Protein 4BI3 (pdb70)

Sequence (326 aa):
MKPLYRQLKSSHYSSDYSSPGYLAAEAVYAEIGYELDTLLKQNPGYANTCAVRMSLALLKTGISFKGRLPIKKGAYKGKTIEPGAKLLADQLHRSSSFGKAKIFFNAPDAEKGIGNNKKGVVFFNKITNYDGGHIDLIEPENSLLTCHSHCYFNCKEVWFWELSMKPLYRQLKSSHYSSDYSSPGYLAAEAVYYAEIGYELDTLLKQNPGYANTCAVRMSLALLKTGISSFKGRLPIKKGAYKGKTIEPGAKLLADQLHRSSSFGKKAKIFFNAPDAEKGIGNNKKGVVFFNKITNYDGGHIDLIEPENSLLTCHSHCYFNCKEVWFWELS

Foldseek 3Di:
DAFALVQLLVQFAACAPPFPRHDHLQVLLVQLPDGLVVVCVVPVLLVQAQQVRSQRSCVVRPHDFDADAARCHDPRGRPHTHRALVRVLVRLCPDPNFHHWDKDFALVCQCVVCPQFWFKKWAAAAPPDPRTHIFIWHDDPNGIDTSHGDGRRGGMMTGTTHD/DAFAQVQLLVQFAACAPPFPRHDHLQVLVVQLPDGLVVVCVVPVLLVQAQQSRSQRSCVSRVHDWDADAARCHDPRHRHHTHRALVRSLVRLCPDPHQHHWDKDFALVCVCVVCQQFWFKKWAAAAPPDPRTHIFTWHDDPRRIDTSHGDGRRGGMMTGGTHD

Structure (mmCIF, N/CA/C/O backbone):
data_4BI3
#
_entry.id   4BI3
#
_cell.length_a   56.828
_cell.length_b   65.260
_cell.length_c   97.504
_cell.angle_alpha   90.00
_cell.angle_beta   90.00
_cell.angle_gamma   90.00
#
_symmetry.space_group_name_H-M   'P 21 21 21'
#
loop_
_entity.id
_entity.type
_entity.pdbx_description
1 polymer SSP1
2 non-polymer 'SULFATE ION'
3 non-polymer 'POTASSIUM ION'
4 water water
#
loop_
_atom_site.group_PDB
_atom_site.id
_atom_site.type_symbol
_atom_site.label_atom_id
_atom_site.label_alt_id
_atom_site.label_comp_id
_atom_site.label_asym_id
_atom_site.label_entity_id
_atom_site.label_seq_id
_atom_site.pdbx_PDB_ins_code
_atom_site.Cartn_x
_atom_site.Cartn_y
_atom_site.Cartn_z
_atom_site.occupancy
_atom_site.B_iso_or_equiv
_atom_site.auth_seq_id
_atom_site.auth_comp_id
_atom_site.auth_asym_id
_atom_site.auth_atom_id
_atom_site.pdbx_PDB_model_num
ATOM 1 N N . MET A 1 1 ? 34.546 11.212 41.863 1.00 23.33 1 MET A N 1
ATOM 2 C CA . MET A 1 1 ? 34.931 9.772 41.775 1.00 22.58 1 MET A CA 1
ATOM 3 C C . MET A 1 1 ? 35.882 9.516 40.614 1.00 21.38 1 MET A C 1
ATOM 4 O O . MET A 1 1 ? 35.952 10.304 39.670 1.00 20.88 1 MET A O 1
ATOM 9 N N . LYS A 1 2 ? 36.604 8.402 40.694 1.00 20.79 2 LYS A N 1
ATOM 10 C CA . LYS A 1 2 ? 37.479 7.955 39.619 1.00 19.74 2 LYS A CA 1
ATOM 11 C C . LYS A 1 2 ? 36.884 6.681 39.020 1.00 18.33 2 LYS A C 1
ATOM 12 O O . LYS A 1 2 ? 36.693 5.696 39.731 1.00 18.41 2 LYS A O 1
ATOM 18 N N . PRO A 1 3 ? 36.572 6.697 37.711 1.00 17.13 3 PRO A N 1
ATOM 19 C CA . PRO A 1 3 ? 35.915 5.528 37.131 1.00 16.00 3 PRO A CA 1
ATOM 20 C C . PRO A 1 3 ? 36.890 4.373 36.900 1.00 15.33 3 PRO A C 1
ATOM 21 O O . PRO A 1 3 ? 38.056 4.598 36.593 1.00 15.33 3 PRO A O 1
ATOM 25 N N . LEU A 1 4 ? 36.414 3.147 37.074 1.00 14.68 4 LEU A N 1
ATOM 26 C CA . LEU A 1 4 ? 37.221 1.969 36.775 1.00 14.07 4 LEU A CA 1
ATOM 27 C C . LEU A 1 4 ? 37.159 1.700 35.277 1.00 13.07 4 LEU A C 1
ATOM 28 O O . LEU A 1 4 ? 36.116 1.915 34.649 1.00 12.59 4 LEU A O 1
ATOM 33 N N . TYR A 1 5 ? 38.273 1.246 34.706 1.00 12.65 5 TYR A N 1
ATOM 34 C CA . TYR A 1 5 ? 38.342 1.012 33.264 1.00 12.03 5 TYR A CA 1
ATOM 35 C C . TYR A 1 5 ? 37.222 0.085 32.791 1.00 11.67 5 TYR A C 1
ATOM 36 O O . TYR A 1 5 ? 36.532 0.391 31.822 1.00 11.25 5 TYR A O 1
ATOM 45 N N . ARG A 1 6 ? 37.051 -1.038 33.486 1.00 11.98 6 ARG A N 1
ATOM 46 C CA . ARG A 1 6 ? 36.070 -2.057 33.112 1.00 12.10 6 ARG A CA 1
ATOM 47 C C . ARG A 1 6 ? 34.646 -1.494 33.017 1.00 11.69 6 ARG A C 1
ATOM 48 O O . ARG A 1 6 ? 33.892 -1.824 32.097 1.00 11.41 6 ARG A O 1
ATOM 56 N N . GLN A 1 7 ? 34.294 -0.636 33.967 1.00 11.57 7 GLN A N 1
ATOM 57 C CA . GLN A 1 7 ? 32.940 -0.095 34.024 1.00 11.45 7 GLN A CA 1
ATOM 58 C C . GLN A 1 7 ? 32.755 1.048 33.037 1.00 10.86 7 GLN A C 1
ATOM 59 O O . GLN A 1 7 ? 31.697 1.173 32.424 1.00 10.59 7 GLN A O 1
ATOM 65 N N . LEU A 1 8 ? 33.792 1.861 32.860 1.00 10.64 8 LEU A N 1
ATOM 66 C CA . LEU A 1 8 ? 33.764 2.891 31.821 1.00 10.25 8 LEU A CA 1
ATOM 67 C C . LEU A 1 8 ? 33.603 2.241 30.440 1.00 10.01 8 LEU A C 1
ATOM 68 O O . LEU A 1 8 ? 32.820 2.712 29.618 1.00 9.75 8 LEU A O 1
ATOM 73 N N . LYS A 1 9 ? 34.323 1.142 30.211 1.00 10.18 9 LYS A N 1
ATOM 74 C CA . LYS A 1 9 ? 34.220 0.396 28.955 1.00 10.21 9 LYS A CA 1
ATOM 75 C C . LYS A 1 9 ? 32.820 -0.186 28.761 1.00 10.30 9 LYS A C 1
ATOM 76 O O . LYS A 1 9 ? 32.251 -0.059 27.682 1.00 10.28 9 LYS A O 1
ATOM 82 N N . SER A 1 10 ? 32.269 -0.802 29.809 1.00 10.57 10 SER A N 1
ATOM 83 C CA . SER A 1 10 ? 30.904 -1.345 29.785 1.00 10.93 10 SER A CA 1
ATOM 84 C C . SER A 1 10 ? 29.866 -0.277 29.437 1.00 10.66 10 SER A C 1
ATOM 85 O O . SER A 1 10 ? 28.823 -0.579 28.850 1.00 11.09 10 SER A O 1
ATOM 88 N N . SER A 1 11 ? 30.162 0.964 29.818 1.00 10.23 11 SER A N 1
ATOM 89 C CA . SER A 1 11 ? 29.257 2.092 29.626 1.00 10.03 11 SER A CA 1
ATOM 90 C C . SER A 1 11 ? 29.599 2.960 28.410 1.00 9.55 11 SER A C 1
ATOM 91 O O . SER A 1 11 ? 29.036 4.038 28.245 1.00 9.40 11 SER A O 1
ATOM 94 N N . HIS A 1 12 ? 30.512 2.482 27.567 1.00 9.37 12 HIS A N 1
ATOM 95 C CA . HIS A 1 12 ? 30.976 3.229 26.398 1.00 9.06 12 HIS A CA 1
ATOM 96 C C . HIS A 1 12 ? 30.529 2.570 25.124 1.00 9.25 12 HIS A C 1
ATOM 97 O O . HIS A 1 12 ? 30.838 1.400 24.883 1.00 9.49 12 HIS A O 1
ATOM 104 N N . TYR A 1 13 ? 29.797 3.313 24.296 1.00 9.17 13 TYR A N 1
ATOM 105 C CA . TYR A 1 13 ? 29.369 2.811 22.993 1.00 9.44 13 TYR A CA 1
ATOM 106 C C . TYR A 1 13 ? 30.487 2.938 21.968 1.00 9.47 13 TYR A C 1
ATOM 107 O O . TYR A 1 13 ? 30.894 4.048 21.616 1.00 9.23 13 TYR A O 1
ATOM 116 N N . SER A 1 14 ? 30.970 1.797 21.490 1.00 9.91 14 SER A N 1
ATOM 117 C CA . SER A 1 14 ? 31.981 1.763 20.446 1.00 10.26 14 SER A CA 1
ATOM 118 C C . SER A 1 14 ? 31.362 2.089 19.093 1.00 10.61 14 SER A C 1
ATOM 119 O O . SER A 1 14 ? 30.198 1.775 18.850 1.00 10.79 14 SER A O 1
ATOM 122 N N . SER A 1 15 ? 32.139 2.725 18.219 1.00 10.93 15 SER A N 1
ATOM 123 C CA . SER A 1 15 ? 31.693 2.968 16.846 1.00 11.57 15 SER A CA 1
ATOM 124 C C . SER A 1 15 ? 32.201 1.873 15.896 1.00 12.62 15 SER A C 1
ATOM 125 O O . SER A 1 15 ? 31.929 1.903 14.692 1.00 13.25 15 SER A O 1
ATOM 128 N N . ASP A 1 16 ? 32.944 0.916 16.450 1.00 12.89 16 ASP A N 1
ATOM 129 C CA . ASP A 1 16 ? 33.466 -0.230 15.702 1.00 13.99 16 ASP A CA 1
ATOM 130 C C . ASP A 1 16 ? 32.390 -1.301 15.587 1.00 14.57 16 ASP A C 1
ATOM 131 O O . ASP A 1 16 ? 31.974 -1.870 16.594 1.00 14.25 16 ASP A O 1
ATOM 136 N N . TYR A 1 17 ? 31.949 -1.567 14.357 1.00 15.54 17 TYR A N 1
ATOM 137 C CA . TYR A 1 17 ? 30.880 -2.542 14.085 1.00 16.49 17 TYR A CA 1
ATOM 138 C C . TYR A 1 17 ? 31.100 -3.910 14.736 1.00 16.89 17 TYR A C 1
ATOM 139 O O . TYR A 1 17 ? 30.151 -4.531 15.222 1.00 17.00 17 TYR A O 1
ATOM 148 N N . SER A 1 18 ? 32.349 -4.368 14.757 1.00 17.00 18 SER A N 1
ATOM 149 C CA . SER A 1 18 ? 32.668 -5.698 15.280 1.00 17.52 18 SER A CA 1
ATOM 150 C C . SER A 1 18 ? 32.891 -5.730 16.801 1.00 16.59 18 SER A C 1
ATOM 151 O O . SER A 1 18 ? 33.157 -6.789 17.370 1.00 16.94 18 SER A O 1
ATOM 154 N N . SER A 1 19 ? 32.773 -4.576 17.454 1.00 15.37 19 SER A N 1
ATOM 155 C CA . SER A 1 19 ? 32.879 -4.505 18.907 1.00 14.62 19 SER A CA 1
ATOM 156 C C . SER A 1 19 ? 31.602 -5.012 19.572 1.00 14.68 19 SER A C 1
ATOM 157 O O . SER A 1 19 ? 30.508 -4.720 19.095 1.00 14.87 19 SER A O 1
ATOM 160 N N . PRO A 1 20 ? 31.739 -5.767 20.683 1.00 14.68 20 PRO A N 1
ATOM 161 C CA . PRO A 1 20 ? 30.578 -6.170 21.485 1.00 14.74 20 PRO A CA 1
ATOM 162 C C . PRO A 1 20 ? 29.773 -4.973 22.002 1.00 13.93 20 PRO A C 1
ATOM 163 O O . PRO A 1 20 ? 28.554 -5.078 22.174 1.00 14.20 20 PRO A O 1
ATOM 167 N N . GLY A 1 21 ? 30.451 -3.847 22.230 1.00 13.12 21 GLY A N 1
ATOM 168 C CA . GLY A 1 21 ? 29.810 -2.624 22.713 1.00 12.34 21 GLY A CA 1
ATOM 169 C C . GLY A 1 21 ? 29.459 -1.612 21.631 1.00 12.02 21 GLY A C 1
ATOM 170 O O . GLY A 1 21 ? 29.274 -0.426 21.916 1.00 11.40 21 GLY A O 1
ATOM 171 N N . TYR A 1 22 ? 29.358 -2.074 20.387 1.00 12.51 22 TYR A N 1
ATOM 172 C CA . TYR A 1 22 ? 28.979 -1.198 19.277 1.00 12.45 22 TYR A CA 1
ATOM 173 C C . TYR A 1 22 ? 27.604 -0.563 19.457 1.00 12.31 22 TYR A C 1
ATOM 174 O O . TYR A 1 22 ? 26.668 -1.207 19.950 1.00 12.70 22 TYR A O 1
ATOM 183 N N . LEU A 1 23 ? 27.498 0.701 19.051 1.00 11.81 23 LEU A N 1
ATOM 184 C CA . LEU A 1 23 ? 26.210 1.355 18.823 1.00 11.76 23 LEU A CA 1
ATOM 185 C C . LEU A 1 23 ? 26.363 2.398 17.723 1.00 11.63 23 LEU A C 1
ATOM 186 O O . LEU A 1 23 ? 27.286 3.212 17.763 1.00 11.08 23 LEU A O 1
ATOM 191 N N . ALA A 1 24 ? 25.459 2.361 16.745 1.00 12.21 24 ALA A N 1
ATOM 192 C CA . ALA A 1 24 ? 25.472 3.309 15.632 1.00 12.22 24 ALA A CA 1
ATOM 193 C C . ALA A 1 24 ? 25.272 4.742 16.123 1.00 11.53 24 ALA A C 1
ATOM 194 O O . ALA A 1 24 ? 24.536 4.977 17.087 1.00 11.19 24 ALA A O 1
ATOM 196 N N . ALA A 1 25 ? 25.924 5.688 15.449 1.00 11.29 25 ALA A N 1
ATOM 197 C CA . ALA A 1 25 ? 25.852 7.110 15.801 1.00 10.90 25 ALA A CA 1
ATOM 198 C C . ALA A 1 25 ? 24.414 7.608 15.950 1.00 11.05 25 ALA A C 1
ATOM 199 O O . ALA A 1 25 ? 24.088 8.296 16.922 1.00 10.64 25 ALA A O 1
ATOM 201 N N . GLU A 1 26 ? 23.553 7.250 14.999 1.00 11.85 26 GLU A N 1
ATOM 202 C CA . GLU A 1 26 ? 22.130 7.624 15.076 1.00 12.29 26 GLU A CA 1
ATOM 203 C C . GLU A 1 26 ? 21.477 7.162 16.386 1.00 11.90 26 GLU A C 1
ATOM 204 O O . GLU A 1 26 ? 20.732 7.920 17.008 1.00 11.62 26 GLU A O 1
ATOM 210 N N . ALA A 1 27 ? 21.787 5.939 16.814 1.00 11.88 27 ALA A N 1
ATOM 211 C CA . ALA A 1 27 ? 21.224 5.385 18.046 1.00 11.75 27 ALA A CA 1
ATOM 212 C C . ALA A 1 27 ? 21.773 6.079 19.294 1.00 11.04 27 ALA A C 1
ATOM 213 O O . ALA A 1 27 ? 21.042 6.279 20.266 1.00 11.07 27 ALA A O 1
ATOM 215 N N . VAL A 1 28 ? 23.051 6.455 19.259 1.00 10.48 28 VAL A N 1
ATOM 216 C CA . VAL A 1 28 ? 23.658 7.203 20.366 1.00 9.94 28 VAL A CA 1
ATOM 217 C C . VAL A 1 28 ? 22.915 8.519 20.596 1.00 9.86 28 VAL A C 1
ATOM 218 O O . VAL A 1 28 ? 22.545 8.833 21.727 1.00 9.73 28 VAL A O 1
ATOM 222 N N . TYR A 1 29 ? 22.688 9.281 19.528 1.00 9.93 29 TYR A N 1
ATOM 223 C CA . TYR A 1 29 ? 22.006 10.568 19.666 1.00 9.96 29 TYR A CA 1
ATOM 224 C C . TYR A 1 29 ? 20.522 10.408 20.008 1.00 10.33 29 TYR A C 1
ATOM 225 O O . TYR A 1 29 ? 19.973 11.206 20.771 1.00 10.34 29 TYR A O 1
ATOM 234 N N . ALA A 1 30 ? 19.886 9.376 19.448 1.00 10.73 30 ALA A N 1
ATOM 235 C CA . ALA A 1 30 ? 18.482 9.072 19.748 1.00 11.32 30 ALA A CA 1
ATOM 236 C C . ALA A 1 30 ? 18.263 8.812 21.239 1.00 11.37 30 ALA A C 1
ATOM 237 O O . ALA A 1 30 ? 17.271 9.263 21.807 1.00 11.76 30 ALA A O 1
ATOM 239 N N . GLU A 1 31 ? 19.199 8.097 21.864 1.00 11.13 31 GLU A N 1
ATOM 240 C CA . GLU A 1 31 ? 19.159 7.834 23.306 1.00 11.22 31 GLU A CA 1
ATOM 241 C C . GLU A 1 31 ? 19.100 9.131 24.116 1.00 11.15 31 GLU A C 1
ATOM 242 O O . GLU A 1 31 ? 18.363 9.223 25.103 1.00 11.64 31 GLU A O 1
ATOM 248 N N . ILE A 1 32 ? 19.867 10.133 23.689 1.00 10.68 32 ILE A N 1
ATOM 249 C CA . ILE A 1 32 ? 19.910 11.411 24.407 1.00 10.67 32 ILE A CA 1
ATOM 250 C C . ILE A 1 32 ? 18.908 12.438 23.854 1.00 10.97 32 ILE A C 1
ATOM 251 O O . ILE A 1 32 ? 18.930 13.615 24.228 1.00 11.00 32 ILE A O 1
ATOM 256 N N . GLY A 1 33 ? 18.019 11.966 22.980 1.00 11.16 33 GLY A N 1
ATOM 257 C CA . GLY A 1 33 ? 16.881 12.755 22.505 1.00 11.59 33 GLY A CA 1
ATOM 258 C C . GLY A 1 33 ? 17.136 13.668 21.320 1.00 11.33 33 GLY A C 1
ATOM 259 O O . GLY A 1 33 ? 16.484 14.706 21.193 1.00 11.61 33 GLY A O 1
ATOM 260 N N . TYR A 1 34 ? 18.071 13.282 20.452 1.00 10.96 34 TYR A N 1
ATOM 261 C CA . TYR A 1 34 ? 18.377 14.043 19.233 1.00 10.88 34 TYR A CA 1
ATOM 262 C C . TYR A 1 34 ? 18.306 13.202 17.963 1.00 11.04 34 TYR A C 1
ATOM 263 O O . TYR A 1 34 ? 18.612 12.014 17.978 1.00 10.99 34 TYR A O 1
ATOM 272 N N . GLU A 1 35 ? 17.897 13.838 16.867 1.00 11.34 35 GLU A N 1
ATOM 273 C CA . GLU A 1 35 ? 18.051 13.276 15.529 1.00 11.60 35 GLU A CA 1
ATOM 274 C C . GLU A 1 35 ? 19.391 13.722 14.958 1.00 11.08 35 GLU A C 1
ATOM 275 O O . GLU A 1 35 ? 19.629 14.921 14.793 1.00 10.81 35 GLU A O 1
ATOM 281 N N . LEU A 1 36 ? 20.253 12.752 14.652 1.00 10.91 36 LEU A N 1
ATOM 282 C CA . LEU A 1 36 ? 21.575 13.022 14.089 1.00 10.75 36 LEU A CA 1
ATOM 283 C C . LEU A 1 36 ? 21.496 13.912 12.845 1.00 11.05 36 LEU A C 1
ATOM 284 O O . LEU A 1 36 ? 22.230 14.898 12.738 1.00 10.85 36 LEU A O 1
ATOM 289 N N . ASP A 1 37 ? 20.590 13.578 11.927 1.00 11.51 37 ASP A N 1
ATOM 290 C CA . ASP A 1 37 ? 20.431 14.349 10.690 1.00 12.01 37 ASP A CA 1
ATOM 291 C C . ASP A 1 37 ? 20.186 15.833 10.954 1.00 11.82 37 ASP A C 1
ATOM 292 O O . ASP A 1 37 ? 20.690 16.691 10.233 1.00 11.99 37 ASP A O 1
ATOM 297 N N . THR A 1 38 ? 19.408 16.123 11.991 1.00 11.56 38 THR A N 1
ATOM 298 C CA . THR A 1 38 ? 19.099 17.492 12.366 1.00 11.53 38 THR A CA 1
ATOM 299 C C . THR A 1 38 ? 20.351 18.194 12.894 1.00 11.15 38 THR A C 1
ATOM 300 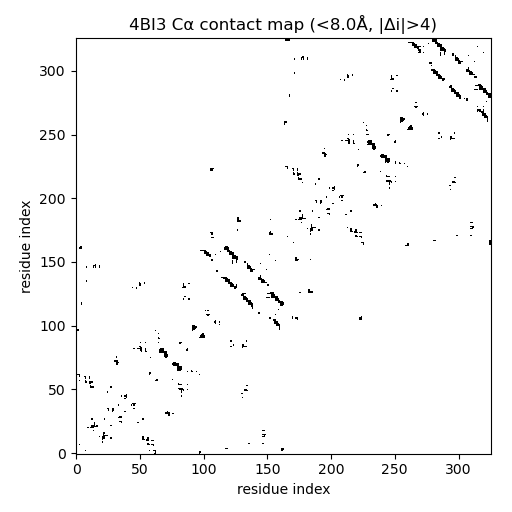O O . THR A 1 38 ? 20.640 19.320 12.499 1.00 11.28 38 THR A O 1
ATOM 304 N N . LEU A 1 39 ? 21.094 17.515 13.768 1.00 10.71 39 LEU A N 1
ATOM 305 C CA . LEU A 1 39 ? 22.316 18.086 14.343 1.00 10.47 39 LEU A CA 1
ATOM 306 C C . LEU A 1 39 ? 23.372 18.373 13.281 1.00 10.64 39 LEU A C 1
ATOM 307 O O . LEU A 1 39 ? 23.993 19.435 13.298 1.00 10.73 39 LEU A O 1
ATOM 312 N N . LEU A 1 40 ? 23.555 17.429 12.357 1.00 10.82 40 LEU A N 1
ATOM 313 C CA . LEU A 1 40 ? 24.523 17.576 11.264 1.00 11.16 40 LEU A CA 1
ATOM 314 C C . LEU A 1 40 ? 24.291 18.842 10.446 1.00 11.67 40 LEU A C 1
ATOM 315 O O . LEU A 1 40 ? 25.243 19.503 10.035 1.00 12.01 40 LEU A O 1
ATOM 320 N N . LYS A 1 41 ? 23.022 19.169 10.214 1.00 11.95 41 LYS A N 1
ATOM 321 C CA . LYS A 1 41 ? 22.653 20.376 9.489 1.00 12.45 41 LYS A CA 1
ATOM 322 C C . LYS A 1 41 ? 23.049 21.638 10.261 1.00 12.41 41 LYS A C 1
ATOM 323 O O . LYS A 1 41 ? 23.459 22.632 9.666 1.00 12.98 41 LYS A O 1
ATOM 329 N N . GLN A 1 42 ? 22.929 21.588 11.586 1.00 11.97 42 GLN A N 1
ATOM 330 C CA . GLN A 1 42 ? 23.292 22.722 12.436 1.00 12.07 42 GLN A CA 1
ATOM 331 C C . GLN A 1 42 ? 24.811 22.908 12.492 1.00 11.99 42 GLN A C 1
ATOM 332 O O . GLN A 1 42 ? 25.311 24.030 12.456 1.00 12.44 42 GLN A O 1
ATOM 338 N N . ASN A 1 43 ? 25.525 21.791 12.571 1.00 11.56 43 ASN A N 1
ATOM 339 C CA . ASN A 1 43 ? 26.978 21.767 12.681 1.00 11.51 43 ASN A CA 1
ATOM 340 C C . ASN A 1 43 ? 27.476 20.389 12.248 1.00 11.24 43 ASN A C 1
ATOM 341 O O . ASN A 1 43 ? 27.252 19.411 12.952 1.00 10.79 43 ASN A O 1
ATOM 346 N N . PRO A 1 44 ? 28.156 20.304 11.084 1.00 11.65 44 PRO A N 1
ATOM 347 C CA . PRO A 1 44 ? 28.605 19.002 10.573 1.00 11.59 44 PRO A CA 1
ATOM 348 C C . PRO A 1 44 ? 29.585 18.294 11.511 1.00 11.26 44 PRO A C 1
ATOM 349 O O . PRO A 1 44 ? 29.763 17.079 11.407 1.00 11.14 44 PRO A O 1
ATOM 353 N N . GLY A 1 45 ? 30.193 19.054 12.422 1.00 11.21 45 GLY A N 1
ATOM 354 C CA . GLY A 1 45 ? 31.079 18.507 13.449 1.00 10.96 45 GLY A CA 1
ATOM 355 C C . GLY A 1 45 ? 30.473 17.412 14.317 1.00 10.29 45 GLY A C 1
ATOM 356 O O . GLY A 1 45 ? 31.201 16.599 14.885 1.00 9.95 45 GLY A O 1
ATOM 357 N N . TYR A 1 46 ? 29.142 17.396 14.430 1.00 10.08 46 TYR A N 1
ATOM 358 C CA . TYR A 1 46 ? 28.431 16.345 15.170 1.00 9.65 46 TYR A CA 1
ATOM 359 C C . TYR A 1 46 ? 28.628 14.937 14.585 1.00 9.61 46 TYR A C 1
ATOM 360 O O . TYR A 1 46 ? 28.328 13.942 15.242 1.00 9.32 46 TYR A O 1
ATOM 369 N N . ALA A 1 47 ? 29.139 14.858 13.356 1.00 9.92 47 ALA A N 1
ATOM 370 C CA . ALA A 1 47 ? 29.487 13.572 12.736 1.00 10.06 47 ALA A CA 1
ATOM 371 C C . ALA A 1 47 ? 30.642 12.879 13.454 1.00 9.89 47 ALA A C 1
ATOM 372 O O . ALA A 1 47 ? 30.770 11.650 13.405 1.00 9.93 47 ALA A O 1
ATOM 374 N N . ASN A 1 48 ? 31.502 13.671 14.090 1.00 9.82 48 ASN A N 1
ATOM 375 C CA . ASN A 1 48 ? 32.542 13.118 14.948 1.00 9.70 48 ASN A CA 1
ATOM 376 C C . ASN A 1 48 ? 31.933 12.892 16.324 1.00 9.23 48 ASN A C 1
ATOM 377 O O . ASN A 1 48 ? 31.710 13.835 17.072 1.00 9.08 48 ASN A O 1
ATOM 382 N N . THR A 1 49 ? 31.659 11.629 16.635 1.00 9.07 49 THR A N 1
ATOM 383 C CA . THR A 1 49 ? 30.857 11.284 17.804 1.00 8.77 49 THR A CA 1
ATOM 384 C C . THR A 1 49 ? 31.666 10.779 18.994 1.00 8.66 49 THR A C 1
ATOM 385 O O . THR A 1 49 ? 31.080 10.373 19.996 1.00 8.38 49 THR A O 1
ATOM 389 N N . CYS A 1 50 ? 32.998 10.807 18.897 1.00 8.80 50 CYS A N 1
ATOM 390 C CA . CYS A 1 50 ? 33.838 10.234 19.960 1.00 8.74 50 CYS A CA 1
ATOM 391 C C . CYS A 1 50 ? 33.611 10.879 21.323 1.00 8.57 50 CYS A C 1
ATOM 392 O O . CYS A 1 50 ? 33.517 10.181 22.336 1.00 8.36 50 CYS A O 1
ATOM 395 N N . ALA A 1 51 ? 33.516 12.205 21.342 1.00 8.73 51 ALA A N 1
ATOM 396 C CA . ALA A 1 51 ? 33.365 12.934 22.592 1.00 8.89 51 ALA A CA 1
ATOM 397 C C . ALA A 1 51 ? 31.955 12.813 23.173 1.00 8.69 51 ALA A C 1
ATOM 398 O O . ALA A 1 51 ? 31.784 12.854 24.395 1.00 8.76 51 ALA A O 1
ATOM 400 N N . VAL A 1 52 ? 30.958 12.661 22.301 1.00 8.56 52 VAL A N 1
ATOM 401 C CA . VAL A 1 52 ? 29.588 12.375 22.737 1.00 8.45 52 VAL A CA 1
ATOM 402 C C . VAL A 1 52 ? 29.553 11.005 23.429 1.00 8.33 52 VAL A C 1
ATOM 403 O O . VAL A 1 52 ? 29.028 10.871 24.539 1.00 8.37 52 VAL A O 1
ATOM 407 N N . ARG A 1 53 ? 30.153 10.005 22.784 1.00 8.26 53 ARG A N 1
ATOM 408 C CA . ARG A 1 53 ? 30.253 8.656 23.352 1.00 8.20 53 ARG A CA 1
ATOM 409 C C . ARG A 1 53 ? 31.017 8.634 24.680 1.00 8.20 53 ARG A C 1
ATOM 410 O O . ARG A 1 53 ? 30.569 8.005 25.643 1.00 8.27 53 ARG A O 1
ATOM 418 N N . MET A 1 54 ? 32.166 9.309 24.729 1.00 8.24 54 MET A N 1
ATOM 419 C CA . MET A 1 54 ? 32.962 9.366 25.959 1.00 8.44 54 MET A CA 1
ATOM 420 C C . MET A 1 54 ? 32.253 10.149 27.071 1.00 8.73 54 MET A C 1
ATOM 421 O O . MET A 1 54 ? 32.241 9.712 28.222 1.00 8.79 54 MET A O 1
ATOM 426 N N . SER A 1 55 ? 31.671 11.299 26.720 1.00 8.93 55 SER A N 1
ATOM 427 C CA . SER A 1 55 ? 30.847 12.078 27.656 1.00 9.35 55 SER A CA 1
ATOM 428 C C . SER A 1 55 ? 29.773 11.219 28.321 1.00 9.39 55 SER A C 1
ATOM 429 O O . SER A 1 55 ? 29.604 11.246 29.552 1.00 9.71 55 SER A O 1
ATOM 432 N N . LEU A 1 56 ? 29.059 10.456 27.499 1.00 9.11 56 LEU A N 1
ATOM 433 C CA . LEU A 1 56 ? 27.986 9.590 27.976 1.00 9.29 56 LEU A CA 1
ATOM 434 C C . LEU A 1 56 ? 28.504 8.506 28.925 1.00 9.31 56 LEU A C 1
ATOM 435 O O . LEU A 1 56 ? 27.901 8.260 29.972 1.00 9.64 56 LEU A O 1
ATOM 440 N N . ALA A 1 57 ? 29.637 7.893 28.578 1.00 9.12 57 ALA A N 1
ATOM 441 C CA . ALA A 1 57 ? 30.272 6.876 29.427 1.00 9.30 57 ALA A CA 1
ATOM 442 C C . ALA A 1 57 ? 30.690 7.457 30.776 1.00 9.69 57 ALA A C 1
ATOM 443 O O . ALA A 1 57 ? 30.516 6.825 31.823 1.00 9.99 57 ALA A O 1
ATOM 445 N N . LEU A 1 58 ? 31.242 8.667 30.741 1.00 9.80 58 LEU A N 1
ATOM 446 C CA . LEU A 1 58 ? 31.648 9.368 31.955 1.00 10.40 58 LEU A CA 1
ATOM 447 C C . LEU A 1 58 ? 30.452 9.683 32.846 1.00 10.85 58 LEU A C 1
ATOM 448 O O . LEU A 1 58 ? 30.502 9.474 34.059 1.00 11.49 58 LEU A O 1
ATOM 453 N N . LEU A 1 59 ? 29.377 10.177 32.239 1.00 10.64 59 LEU A N 1
ATOM 454 C CA . LEU A 1 59 ? 28.148 10.455 32.976 1.00 11.06 59 LEU A CA 1
ATOM 455 C C . LEU A 1 59 ? 27.610 9.194 33.641 1.00 11.17 59 LEU A C 1
ATOM 456 O O . LEU A 1 59 ? 27.220 9.231 34.802 1.00 11.69 59 LEU A O 1
ATOM 461 N N . LYS A 1 60 ? 27.622 8.083 32.908 1.00 10.76 60 LYS A N 1
ATOM 462 C CA . LYS A 1 60 ? 27.046 6.826 33.388 1.00 11.06 60 LYS A CA 1
ATOM 463 C C . LYS A 1 60 ? 27.845 6.200 34.536 1.00 11.57 60 LYS A C 1
ATOM 464 O O . LYS A 1 60 ? 27.305 5.417 35.321 1.00 12.05 60 LYS A O 1
ATOM 470 N N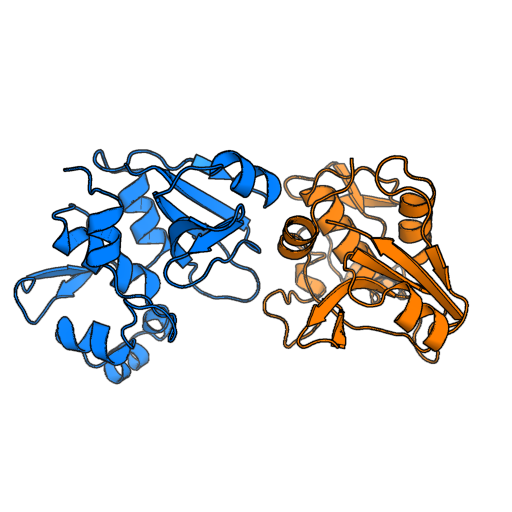 . THR A 1 61 ? 29.120 6.562 34.637 1.00 11.63 61 THR A N 1
ATOM 471 C CA . THR A 1 61 ? 29.960 6.124 35.752 1.00 12.26 61 THR A CA 1
ATOM 472 C C . THR A 1 61 ? 30.096 7.215 36.823 1.00 13.18 61 THR A C 1
ATOM 473 O O . THR A 1 61 ? 30.873 7.075 37.771 1.00 13.82 61 THR A O 1
ATOM 477 N N . GLY A 1 62 ? 29.342 8.303 36.658 1.00 13.52 62 GLY A N 1
ATOM 478 C CA . GLY A 1 62 ? 29.226 9.344 37.680 1.00 14.81 62 GLY A CA 1
ATOM 479 C C . GLY A 1 62 ? 30.291 10.419 37.665 1.00 15.34 62 GLY A C 1
ATOM 480 O O . GLY A 1 62 ? 30.499 11.097 38.667 1.00 16.40 62 GLY A O 1
ATOM 481 N N . ILE A 1 63 ? 30.960 10.590 36.531 1.00 14.91 63 ILE A N 1
ATOM 482 C CA . ILE A 1 63 ? 32.073 11.533 36.459 1.00 15.57 63 ILE A CA 1
ATOM 483 C C . ILE A 1 63 ? 31.605 12.914 36.033 1.00 16.05 63 ILE A C 1
ATOM 484 O O . ILE A 1 63 ? 30.848 13.052 35.069 1.00 15.63 63 ILE A O 1
ATOM 489 N N . SER A 1 64 ? 32.082 13.921 36.767 1.00 17.29 64 SER A N 1
ATOM 490 C CA . SER A 1 64 ? 31.751 15.325 36.535 1.00 18.02 64 SER A CA 1
ATOM 491 C C . SER A 1 64 ? 32.644 15.960 35.477 1.00 17.70 64 SER A C 1
ATOM 492 O O . SER A 1 64 ? 33.861 15.757 35.472 1.00 17.79 64 SER A O 1
ATOM 495 N N . PHE A 1 65 ? 32.018 16.725 34.586 1.00 17.43 65 PHE A N 1
ATOM 496 C CA . PHE A 1 65 ? 32.705 17.504 33.551 1.00 17.26 65 PHE A CA 1
ATOM 497 C C . PHE A 1 65 ? 31.717 18.515 32.991 1.00 17.37 65 PHE A C 1
ATOM 498 O O . PHE A 1 65 ? 30.517 18.253 32.953 1.00 17.22 65 PHE A O 1
ATOM 506 N N . LYS A 1 66 ? 32.217 19.668 32.559 1.00 17.96 66 LYS A N 1
ATOM 507 C CA . LYS A 1 66 ? 31.364 20.681 31.945 1.00 18.15 66 LYS A CA 1
ATOM 508 C C . LYS A 1 66 ? 31.042 20.283 30.513 1.00 17.01 66 LYS A C 1
ATOM 509 O O . LYS A 1 66 ? 31.912 19.805 29.787 1.00 16.82 66 LYS A O 1
ATOM 515 N N . GLY A 1 67 ? 29.785 20.469 30.122 1.00 16.55 67 GLY A N 1
ATOM 516 C CA . GLY A 1 67 ? 29.319 20.114 28.779 1.00 15.33 67 GLY A CA 1
ATOM 517 C C . GLY A 1 67 ? 28.487 21.232 28.187 1.00 15.47 67 GLY A C 1
ATOM 518 O O . GLY A 1 67 ? 28.129 22.185 28.889 1.00 16.42 67 GLY A O 1
ATOM 519 N N . ARG A 1 68 ? 28.182 21.117 26.896 1.00 14.62 68 ARG A N 1
ATOM 520 C CA . ARG A 1 68 ? 27.477 22.166 26.161 1.00 14.67 68 ARG A CA 1
ATOM 521 C C . ARG A 1 68 ? 26.210 21.663 25.454 1.00 13.87 68 ARG A C 1
ATOM 522 O O . ARG A 1 68 ? 25.397 22.464 24.997 1.00 14.27 68 ARG A O 1
ATOM 530 N N . LEU A 1 69 ? 26.048 20.344 25.359 1.00 12.86 69 LEU A N 1
ATOM 531 C CA . LEU A 1 69 ? 24.867 19.768 24.718 1.00 12.20 69 LEU A CA 1
ATOM 532 C C . LEU A 1 69 ? 23.966 19.113 25.763 1.00 12.12 69 LEU A C 1
ATOM 533 O O . LEU A 1 69 ? 24.321 18.077 26.324 1.00 11.81 69 LEU A O 1
ATOM 538 N N . PRO A 1 70 ? 22.794 19.717 26.026 1.00 12.47 70 PRO A N 1
ATOM 539 C CA . PRO A 1 70 ? 21.881 19.185 27.039 1.00 12.57 70 PRO A CA 1
ATOM 540 C C . PRO A 1 70 ? 21.227 17.878 26.596 1.00 12.01 70 PRO A C 1
ATOM 541 O O . PRO A 1 70 ? 20.751 17.780 25.471 1.00 11.75 70 PRO A O 1
ATOM 545 N N . ILE A 1 71 ? 21.212 16.884 27.477 1.00 11.78 71 ILE A N 1
ATOM 546 C CA . ILE A 1 71 ? 20.508 15.628 27.212 1.00 11.56 71 ILE A CA 1
ATOM 547 C C . ILE A 1 71 ? 19.006 15.863 27.402 1.00 12.14 71 ILE A C 1
ATOM 548 O O . ILE A 1 71 ? 18.596 16.489 28.380 1.00 12.70 71 ILE A O 1
ATOM 553 N N . LYS A 1 72 ? 18.196 15.386 26.458 1.00 15.30 72 LYS A N 1
ATOM 554 C CA . LYS A 1 72 ? 16.756 15.696 26.451 1.00 16.26 72 LYS A CA 1
ATOM 555 C C . LYS A 1 72 ? 15.847 14.492 26.717 1.00 16.26 72 LYS A C 1
ATOM 556 O O . LYS A 1 72 ? 14.623 14.629 26.758 1.00 16.99 72 LYS A O 1
ATOM 562 N N . LYS A 1 73 ? 16.449 13.322 26.902 1.00 15.48 73 LYS A N 1
ATOM 563 C CA . LYS A 1 73 ? 15.703 12.078 27.041 1.00 15.67 73 LYS A CA 1
ATOM 564 C C . LYS A 1 73 ? 16.455 11.113 27.949 1.00 14.97 73 LYS A C 1
ATOM 565 O O . LYS A 1 73 ? 17.683 11.070 27.926 1.00 14.37 73 LYS A O 1
ATOM 571 N N . GLY A 1 74 ? 15.710 10.344 28.739 1.00 15.22 74 GLY A N 1
ATOM 572 C CA . GLY A 1 74 ? 16.290 9.280 29.558 1.00 14.82 74 GLY A CA 1
ATOM 573 C C . GLY A 1 74 ? 16.700 9.701 30.955 1.00 14.59 74 GLY A C 1
ATOM 574 O O . GLY A 1 74 ? 16.435 10.824 31.385 1.00 14.76 74 GLY A O 1
ATOM 575 N N . ALA A 1 75 ? 17.364 8.789 31.659 1.00 14.40 75 ALA A N 1
ATOM 576 C CA . ALA A 1 75 ? 17.777 9.012 33.043 1.00 14.53 75 ALA A CA 1
ATOM 577 C C . ALA A 1 75 ? 18.740 10.191 33.203 1.00 14.15 75 ALA A C 1
ATOM 578 O O . ALA A 1 75 ? 18.850 10.754 34.290 1.00 14.51 75 ALA A O 1
ATOM 580 N N . TYR A 1 76 ? 19.423 10.561 32.119 1.00 13.54 76 TYR A N 1
ATOM 581 C CA . TYR A 1 76 ? 20.399 11.657 32.153 1.00 13.33 76 TYR A CA 1
ATOM 582 C C . TYR A 1 76 ? 19.884 12.996 31.605 1.00 13.66 76 TYR A C 1
ATOM 583 O O . TYR A 1 76 ? 20.652 13.948 31.437 1.00 13.61 76 TYR A O 1
ATOM 592 N N . LYS A 1 77 ? 18.576 13.062 31.356 1.00 14.27 77 LYS A N 1
ATOM 593 C CA . LYS A 1 77 ? 17.917 14.306 30.960 1.00 15.00 77 LYS A CA 1
ATOM 594 C C . LYS A 1 77 ? 18.306 15.457 31.895 1.00 15.54 77 LYS A C 1
ATOM 595 O O . LYS A 1 77 ? 18.275 15.315 33.121 1.00 15.88 77 LYS A O 1
ATOM 601 N N . GLY A 1 78 ? 18.688 16.588 31.308 1.00 15.83 78 GLY A N 1
ATOM 602 C CA . GLY A 1 78 ? 19.121 17.744 32.089 1.00 16.71 78 GLY A CA 1
ATOM 603 C C . GLY A 1 78 ? 20.631 17.839 32.231 1.00 16.19 78 GLY A C 1
ATOM 604 O O . GLY A 1 78 ? 21.168 18.936 32.369 1.00 16.83 78 GLY A O 1
ATOM 605 N N . LYS A 1 79 ? 21.316 16.696 32.207 1.00 15.26 79 LYS A N 1
ATOM 606 C CA . LYS A 1 79 ? 22.780 16.679 32.226 1.00 14.86 79 LYS A CA 1
ATOM 607 C C . LYS A 1 79 ? 23.325 17.026 30.857 1.00 14.40 79 LYS A C 1
ATOM 608 O O . LYS A 1 79 ? 22.584 17.020 29.878 1.00 14.38 79 LYS A O 1
ATOM 614 N N . THR A 1 80 ? 24.625 17.304 30.796 1.00 14.10 80 THR A N 1
ATOM 615 C CA . THR A 1 80 ? 25.240 17.821 29.579 1.00 13.95 80 THR A CA 1
ATOM 616 C C . THR A 1 80 ? 26.332 16.913 29.002 1.00 12.99 80 THR A C 1
ATOM 617 O O . THR A 1 80 ? 27.028 16.196 29.729 1.00 12.51 80 THR A O 1
ATOM 621 N N . ILE A 1 81 ? 26.448 16.961 27.677 1.00 12.83 81 ILE A N 1
ATOM 622 C CA . ILE A 1 81 ? 27.448 16.232 26.905 1.00 12.25 81 ILE A CA 1
ATOM 623 C C . ILE A 1 81 ? 28.416 17.274 26.343 1.00 12.48 81 ILE A C 1
ATOM 624 O O . ILE A 1 81 ? 28.003 18.378 25.987 1.00 13.18 81 ILE A O 1
ATOM 629 N N . GLU A 1 82 ? 29.701 16.935 26.276 1.00 11.96 82 GLU A N 1
ATOM 630 C CA . GLU A 1 82 ? 30.646 17.749 25.521 1.00 12.19 82 GLU A CA 1
ATOM 631 C C . GLU A 1 82 ? 30.945 17.047 24.194 1.00 12.04 82 GLU A C 1
ATOM 632 O O . GLU A 1 82 ? 31.587 15.995 24.188 1.00 11.53 82 GLU A O 1
ATOM 638 N N . PRO A 1 83 ? 30.459 17.617 23.070 1.00 12.65 83 PRO A N 1
ATOM 639 C CA . PRO A 1 83 ? 30.612 16.958 21.770 1.00 12.91 83 PRO A CA 1
ATOM 640 C C . PRO A 1 83 ? 31.980 17.157 21.111 1.00 13.05 83 PRO A C 1
ATOM 641 O O . PRO A 1 83 ? 32.287 16.483 20.131 1.00 13.34 83 PRO A O 1
ATOM 645 N N . GLY A 1 84 ? 32.791 18.067 21.641 1.00 12.97 84 GLY A N 1
ATOM 646 C CA . GLY A 1 84 ? 34.124 18.317 21.083 1.00 13.24 84 GLY A CA 1
ATOM 647 C C . GLY A 1 84 ? 35.190 17.520 21.813 1.00 12.47 84 GLY A C 1
ATOM 648 O O . GLY A 1 84 ? 35.282 17.579 23.042 1.00 11.87 84 GLY A O 1
ATOM 649 N N . ALA A 1 85 ? 35.987 16.769 21.056 1.00 12.58 85 ALA A N 1
ATOM 650 C CA . ALA A 1 85 ? 37.044 15.931 21.631 1.00 12.18 85 ALA A CA 1
ATOM 651 C C . ALA A 1 85 ? 38.113 16.732 22.387 1.00 12.05 85 ALA A C 1
ATOM 652 O O . ALA A 1 85 ? 38.471 16.388 23.518 1.00 11.46 85 ALA A O 1
ATOM 654 N N . LYS A 1 86 ? 38.617 17.797 21.766 1.00 12.68 86 LYS A N 1
ATOM 655 C CA . LYS A 1 86 ? 39.619 18.643 22.424 1.00 12.84 86 LYS A CA 1
ATOM 656 C C . LYS A 1 86 ? 39.075 19.284 23.702 1.00 12.67 86 LYS A C 1
ATOM 657 O O . LYS A 1 86 ? 39.748 19.282 24.732 1.00 12.52 86 LYS A O 1
ATOM 663 N N . LEU A 1 87 ? 37.857 19.818 23.630 1.00 12.92 87 LEU A N 1
ATOM 664 C CA . LEU A 1 87 ? 37.215 20.429 24.795 1.00 13.07 87 LEU A CA 1
ATOM 665 C C . LEU A 1 87 ? 37.004 19.431 25.932 1.00 12.33 87 LEU A C 1
ATOM 666 O O . LEU A 1 87 ? 37.207 19.763 27.104 1.00 12.57 87 LEU A O 1
ATOM 671 N N . LEU A 1 88 ? 36.631 18.200 25.588 1.00 11.71 88 LEU A N 1
ATOM 672 C CA . LEU A 1 88 ? 36.492 17.160 26.605 1.00 11.19 88 LEU A CA 1
ATOM 673 C C . LEU A 1 88 ? 37.841 16.752 27.207 1.00 11.19 88 LEU A C 1
ATOM 674 O O . LEU A 1 88 ? 37.940 16.547 28.415 1.00 11.29 88 LEU A O 1
ATOM 679 N N . ALA A 1 89 ? 38.866 16.635 26.366 1.00 11.31 89 ALA A N 1
ATOM 680 C CA . ALA A 1 89 ? 40.218 16.331 26.838 1.00 11.52 89 ALA A CA 1
ATOM 681 C C . ALA A 1 89 ? 40.709 17.415 27.804 1.00 12.08 89 ALA A C 1
ATOM 682 O O . ALA A 1 89 ? 41.317 17.103 28.831 1.00 12.19 89 ALA A O 1
ATOM 684 N N . ASP A 1 90 ? 40.424 18.679 27.474 1.00 12.67 90 ASP A N 1
ATOM 685 C CA . ASP A 1 90 ? 40.737 19.817 28.348 1.00 13.66 90 ASP A CA 1
ATOM 686 C C . ASP A 1 90 ? 40.094 19.680 29.729 1.00 14.01 90 ASP A C 1
ATOM 687 O O . ASP A 1 90 ? 40.733 19.968 30.743 1.00 14.74 90 ASP A O 1
ATOM 692 N N . GLN A 1 91 ? 38.834 19.240 29.751 1.00 13.83 91 GLN A N 1
ATOM 693 C CA . GLN A 1 91 ? 38.079 19.012 30.986 1.00 14.21 91 GLN A CA 1
ATOM 694 C C . GLN A 1 91 ? 38.727 17.938 31.856 1.00 14.08 91 GLN A C 1
ATOM 695 O O . GLN A 1 91 ? 38.929 18.144 33.053 1.00 14.74 91 GLN A O 1
ATOM 701 N N . LEU A 1 92 ? 39.051 16.800 31.239 1.00 13.38 92 LEU A N 1
ATOM 702 C CA . LEU A 1 92 ? 39.772 15.716 31.909 1.00 13.52 92 LEU A CA 1
ATOM 703 C C . LEU A 1 92 ? 41.130 16.176 32.435 1.00 14.19 92 LEU A C 1
ATOM 704 O O . LEU A 1 92 ? 41.518 15.835 33.554 1.00 14.92 92 LEU A O 1
ATOM 709 N N . HIS A 1 93 ? 41.838 16.956 31.620 1.00 14.24 93 HIS A N 1
ATOM 710 C CA . HIS A 1 93 ? 43.165 17.464 31.960 1.00 15.05 93 HIS A CA 1
ATOM 711 C C . HIS A 1 93 ? 43.162 18.327 33.202 1.00 16.22 93 HIS A C 1
ATOM 712 O O . HIS A 1 93 ? 44.124 18.323 33.971 1.00 16.94 93 HIS A O 1
ATOM 719 N N . ARG A 1 94 ? 42.074 19.061 33.418 1.00 19.57 94 ARG A N 1
ATOM 720 C CA . ARG A 1 94 ? 41.976 19.980 34.552 1.00 21.76 94 ARG A CA 1
ATOM 721 C C . ARG A 1 94 ? 41.202 19.402 35.740 1.00 22.03 94 ARG A C 1
ATOM 722 O O . ARG A 1 94 ? 41.092 20.049 36.783 1.00 23.84 94 ARG A O 1
ATOM 730 N N . SER A 1 95 ? 40.682 18.185 35.587 1.00 20.78 95 SER A N 1
ATOM 731 C CA . SER A 1 95 ? 39.860 17.546 36.623 1.00 21.36 95 SER A CA 1
ATOM 732 C C . SER A 1 95 ? 40.697 16.906 37.730 1.00 22.01 95 SER A C 1
ATOM 733 O O . SER A 1 95 ? 41.858 16.547 37.518 1.00 21.57 95 SER A O 1
ATOM 736 N N . SER A 1 96 ? 40.104 16.763 38.912 1.00 23.41 96 SER A N 1
ATOM 737 C CA . SER A 1 96 ? 40.748 16.014 39.990 1.00 24.53 96 SER A CA 1
ATOM 738 C C . SER A 1 96 ? 40.501 14.509 39.832 1.00 23.86 96 SER A C 1
ATOM 739 O O . SER A 1 96 ? 41.300 13.690 40.299 1.00 24.58 96 SER A O 1
ATOM 742 N N . SER A 1 97 ? 39.401 14.156 39.165 1.00 23.07 97 SER A N 1
ATOM 743 C CA . SER A 1 97 ? 39.099 12.762 38.831 1.00 22.73 97 SER A CA 1
ATOM 744 C C . SER A 1 97 ? 40.248 12.114 38.056 1.00 21.57 97 SER A C 1
ATOM 745 O O . SER A 1 97 ? 40.706 11.020 38.406 1.00 22.50 97 SER A O 1
ATOM 748 N N . PHE A 1 98 ? 40.721 12.809 37.024 1.00 20.00 98 PHE A N 1
ATOM 749 C CA . PHE A 1 98 ? 41.708 12.261 36.099 1.00 18.64 98 PHE A CA 1
ATOM 750 C C . PHE A 1 98 ? 43.103 12.856 36.239 1.00 18.55 98 PHE A C 1
ATOM 751 O O . PHE A 1 98 ? 44.095 12.155 36.053 1.00 18.48 98 PHE A O 1
ATOM 759 N N . GLY A 1 99 ? 43.179 14.147 36.544 1.00 18.88 99 GLY A N 1
ATOM 760 C CA . GLY A 1 99 ? 44.465 14.838 36.614 1.00 19.12 99 GLY A CA 1
ATOM 761 C C . GLY A 1 99 ? 45.033 15.107 35.233 1.00 17.70 99 GLY A C 1
ATOM 762 O O . GLY A 1 99 ? 44.386 14.824 34.218 1.00 16.43 99 GLY A O 1
ATOM 763 N N . LYS A 1 100 ? 46.247 15.654 35.202 1.00 18.20 100 LYS A N 1
ATOM 764 C CA . LYS A 1 100 ? 46.928 15.994 33.951 1.00 17.27 100 LYS A CA 1
ATOM 765 C C . LYS A 1 100 ? 47.265 14.748 33.148 1.00 15.52 100 LYS A C 1
ATOM 766 O O . LYS A 1 100 ? 47.763 13.759 33.690 1.00 15.65 100 LYS A O 1
ATOM 772 N N . ALA A 1 101 ? 46.971 14.799 31.853 1.00 14.19 101 ALA A N 1
ATOM 773 C CA . ALA A 1 101 ? 47.343 13.730 30.943 1.00 12.80 101 ALA A CA 1
ATOM 774 C C . ALA A 1 101 ? 48.848 13.708 30.753 1.00 12.90 101 ALA A C 1
ATOM 775 O O . ALA A 1 101 ? 49.521 14.739 30.883 1.00 13.76 101 ALA A O 1
ATOM 777 N N . LYS A 1 102 ? 49.375 12.522 30.465 1.00 12.27 102 LYS A N 1
ATOM 778 C CA . LYS A 1 102 ? 50.715 12.415 29.919 1.00 12.32 102 LYS A CA 1
ATOM 779 C C . LYS A 1 102 ? 50.568 12.679 28.427 1.00 11.14 102 LYS A C 1
ATOM 780 O O . LYS A 1 102 ? 49.658 12.142 27.784 1.00 10.39 102 LYS A O 1
ATOM 786 N N . ILE A 1 103 ? 51.432 13.542 27.896 1.00 11.31 103 ILE A N 1
ATOM 787 C CA . ILE A 1 103 ? 51.333 13.978 26.502 1.00 10.78 103 ILE A CA 1
ATOM 788 C C . ILE A 1 103 ? 52.582 13.560 25.725 1.00 10.66 103 ILE A C 1
ATOM 789 O O . ILE A 1 103 ? 53.706 13.888 26.114 1.00 11.62 103 ILE A O 1
ATOM 794 N N . PHE A 1 104 ? 52.362 12.829 24.635 1.00 9.73 104 PHE A N 1
ATOM 795 C CA . PHE A 1 104 ? 53.438 12.298 23.812 1.00 9.64 104 PHE A CA 1
ATOM 796 C C . PHE A 1 104 ? 53.367 12.863 22.401 1.00 9.75 104 PHE A C 1
ATOM 797 O O . PHE A 1 104 ? 52.276 13.069 21.864 1.00 9.66 104 PHE A O 1
ATOM 805 N N . PHE A 1 105 ? 54.534 13.089 21.805 1.00 10.15 105 PHE A N 1
ATOM 806 C CA . PHE A 1 105 ? 54.629 13.831 20.547 1.00 10.87 105 PHE A CA 1
ATOM 807 C C . PHE A 1 105 ? 55.088 12.974 19.365 1.00 10.60 105 PHE A C 1
ATOM 808 O O . PHE A 1 105 ? 55.228 13.469 18.251 1.00 11.52 105 PHE A O 1
ATOM 816 N N . ASN A 1 106 ? 55.310 11.686 19.619 1.00 9.82 106 ASN A N 1
ATOM 817 C CA . ASN A 1 106 ? 55.617 10.724 18.562 1.00 9.79 106 ASN A CA 1
ATOM 818 C C . ASN A 1 106 ? 55.157 9.316 18.948 1.00 9.48 106 ASN A C 1
ATOM 819 O O . ASN A 1 106 ? 54.955 9.024 20.137 1.00 9.12 106 ASN A O 1
ATOM 824 N N . ALA A 1 107 ? 54.993 8.456 17.943 1.00 9.88 107 ALA A N 1
ATOM 825 C CA . ALA A 1 107 ? 54.449 7.102 18.139 1.00 10.37 107 ALA A CA 1
ATOM 826 C C . ALA A 1 107 ? 55.226 6.207 19.124 1.00 10.55 107 ALA A C 1
ATOM 827 O O . ALA A 1 107 ? 54.596 5.554 19.970 1.00 10.88 107 ALA A O 1
ATOM 829 N N . PRO A 1 108 ? 56.579 6.164 19.023 1.00 10.74 108 PRO A N 1
ATOM 830 C CA . PRO A 1 108 ? 57.345 5.357 19.985 1.00 11.49 108 PRO A CA 1
ATOM 831 C C . PRO A 1 108 ? 57.157 5.813 21.430 1.00 11.31 108 PRO A C 1
ATOM 832 O O . PRO A 1 108 ? 56.956 4.977 22.316 1.00 12.21 108 PRO A O 1
ATOM 836 N N . ASP A 1 109 ? 57.219 7.126 21.659 1.00 10.61 109 ASP A N 1
ATOM 837 C CA . ASP A 1 109 ? 57.017 7.693 22.993 1.00 10.76 109 ASP A CA 1
ATOM 838 C C . ASP A 1 109 ? 55.621 7.388 23.522 1.00 10.53 109 ASP A C 1
ATOM 839 O O . ASP A 1 109 ? 55.465 7.063 24.699 1.00 11.23 109 ASP A O 1
ATOM 844 N N . ALA A 1 110 ? 54.616 7.498 22.651 1.00 10.02 110 ALA A N 1
ATOM 845 C CA . ALA A 1 110 ? 53.229 7.202 23.018 1.00 10.09 110 ALA A CA 1
ATOM 846 C C . ALA A 1 110 ? 53.061 5.745 23.445 1.00 11.34 110 ALA A C 1
ATOM 847 O O . ALA A 1 110 ? 52.531 5.458 24.525 1.00 11.86 110 ALA A O 1
ATOM 849 N N . GLU A 1 111 ? 53.541 4.826 22.612 1.00 12.19 111 GLU A N 1
ATOM 850 C CA . GLU A 1 111 ? 53.417 3.408 22.916 1.00 14.06 111 GLU A CA 1
ATOM 851 C C . GLU A 1 111 ? 54.167 3.016 24.182 1.00 15.04 111 GLU A C 1
ATOM 852 O O . GLU A 1 111 ? 53.625 2.290 25.011 1.00 16.31 111 GLU A O 1
ATOM 858 N N . LYS A 1 112 ? 55.395 3.515 24.333 1.00 13.77 112 LYS A N 1
ATOM 859 C CA . LYS A 1 112 ? 56.205 3.245 25.525 1.00 14.59 112 LYS A CA 1
ATOM 860 C C . LYS A 1 112 ? 55.579 3.850 26.789 1.00 14.33 112 LYS A C 1
ATOM 861 O O . LYS A 1 112 ? 55.586 3.224 27.852 1.00 14.82 112 LYS A O 1
ATOM 867 N N . GLY A 1 113 ? 55.048 5.064 26.660 1.00 13.73 113 GLY A N 1
ATOM 868 C CA . GLY A 1 113 ? 54.421 5.772 27.772 1.00 13.61 113 GLY A CA 1
ATOM 869 C C . GLY A 1 113 ? 53.168 5.079 28.261 1.00 13.32 113 GLY A C 1
ATOM 870 O O . GLY A 1 113 ? 52.932 4.993 29.466 1.00 13.49 113 GLY A O 1
ATOM 871 N N . ILE A 1 114 ? 52.369 4.582 27.319 1.00 12.87 114 ILE A N 1
ATOM 872 C CA . ILE A 1 114 ? 51.167 3.817 27.646 1.00 12.70 114 ILE A CA 1
ATOM 873 C C . ILE A 1 114 ? 51.551 2.437 28.192 1.00 13.35 114 ILE A C 1
ATOM 874 O O . ILE A 1 114 ? 50.995 1.993 29.197 1.00 13.59 114 ILE A O 1
ATOM 879 N N . GLY A 1 115 ? 52.515 1.785 27.538 1.00 13.79 115 GLY A N 1
ATOM 880 C CA . GLY A 1 115 ? 53.069 0.509 28.003 1.00 14.65 115 GLY A CA 1
ATOM 881 C C . GLY A 1 115 ? 52.027 -0.584 28.163 1.00 14.75 115 GLY A C 1
ATOM 882 O O . GLY A 1 115 ? 51.304 -0.905 27.219 1.00 14.49 115 GLY A O 1
ATOM 883 N N A ASN A 1 116 ? 51.948 -1.161 29.358 0.50 15.30 116 ASN A N 1
ATOM 884 N N B ASN A 1 116 ? 51.960 -1.147 29.368 0.50 15.29 116 ASN A N 1
ATOM 885 C CA A ASN A 1 116 ? 50.950 -2.193 29.634 0.50 15.49 116 ASN A CA 1
ATOM 886 C CA B ASN A 1 116 ? 50.985 -2.186 29.690 0.50 15.49 116 ASN A CA 1
ATOM 887 C C A ASN A 1 116 ? 49.721 -1.655 30.365 0.50 14.96 116 ASN A C 1
ATOM 888 C C B ASN A 1 116 ? 49.792 -1.648 30.477 0.50 15.00 116 ASN A C 1
ATOM 889 O O A ASN A 1 116 ? 48.887 -2.431 30.839 0.50 15.14 116 ASN A O 1
ATOM 890 O O B ASN A 1 116 ? 49.051 -2.412 31.095 0.50 15.26 116 ASN A O 1
ATOM 899 N N . LYS A 1 117 ? 49.613 -0.330 30.442 1.00 14.36 117 LYS A N 1
ATOM 900 C CA . LYS A 1 117 ? 48.500 0.322 31.139 1.00 13.94 117 LYS A CA 1
ATOM 901 C C . LYS A 1 117 ? 47.250 0.392 30.266 1.00 13.23 117 LYS A C 1
ATOM 902 O O . LYS A 1 117 ? 47.293 0.109 29.068 1.00 13.08 117 LYS A O 1
ATOM 908 N N . LYS A 1 118 ? 46.134 0.755 30.887 1.00 12.82 118 LYS A N 1
ATOM 909 C CA . LYS A 1 118 ? 44.887 1.005 30.184 1.00 12.23 118 LYS A CA 1
ATOM 910 C C . LYS A 1 118 ? 44.312 2.320 30.685 1.00 11.68 118 LYS A C 1
ATOM 911 O O . LYS A 1 118 ? 44.624 2.766 31.795 1.00 11.98 118 LYS A O 1
ATOM 917 N N . GLY A 1 119 ? 43.473 2.942 29.868 1.00 11.00 119 GLY A N 1
ATOM 918 C CA . GLY A 1 119 ? 42.824 4.180 30.276 1.00 10.55 119 GLY A CA 1
ATOM 919 C C . GLY A 1 119 ? 42.170 4.930 29.143 1.00 9.90 119 GLY A C 1
ATOM 920 O O . GLY A 1 119 ? 41.733 4.331 28.162 1.00 9.76 119 GLY A O 1
ATOM 921 N N . VAL A 1 120 ? 42.099 6.249 29.298 1.00 9.59 120 VAL A N 1
ATOM 922 C CA . VAL A 1 120 ? 41.521 7.128 28.286 1.00 9.18 120 VAL A CA 1
ATOM 923 C C . VAL A 1 120 ? 42.648 7.718 27.439 1.00 8.98 120 VAL A C 1
ATOM 924 O O . VAL A 1 120 ? 43.669 8.166 27.965 1.00 9.16 120 VAL A O 1
ATOM 928 N N . VAL A 1 121 ? 42.456 7.697 26.125 1.00 8.65 121 VAL A N 1
ATOM 929 C CA . VAL A 1 121 ? 43.440 8.232 25.191 1.00 8.52 121 VAL A CA 1
ATOM 930 C C . VAL A 1 121 ? 42.780 9.306 24.334 1.00 8.37 121 VAL A C 1
ATOM 931 O O . VAL A 1 121 ? 41.599 9.209 24.003 1.00 8.16 121 VAL A O 1
ATOM 935 N N . PHE A 1 122 ? 43.549 10.339 24.005 1.00 8.45 122 PHE A N 1
ATOM 936 C CA . PHE A 1 122 ? 43.100 11.369 23.089 1.00 8.49 122 PHE A CA 1
ATOM 937 C C . PHE A 1 122 ? 44.161 11.575 22.019 1.00 8.51 122 PHE A C 1
ATOM 938 O O . PHE A 1 122 ? 45.306 11.910 22.324 1.00 8.71 122 PHE A O 1
ATOM 946 N N . PHE A 1 123 ? 43.776 11.333 20.774 1.00 8.38 123 PHE A N 1
ATOM 947 C CA . PHE A 1 123 ? 44.651 11.543 19.637 1.00 8.52 123 PHE A CA 1
ATOM 948 C C . PHE A 1 123 ? 44.330 12.930 19.098 1.00 8.79 123 PHE A C 1
ATOM 949 O O . PHE A 1 123 ? 43.225 13.172 18.606 1.00 8.73 123 PHE A O 1
ATOM 957 N N . ASN A 1 124 ? 45.294 13.841 19.226 1.00 9.10 124 ASN A N 1
ATOM 958 C CA . ASN A 1 124 ? 45.097 15.245 18.870 1.00 9.63 124 ASN A CA 1
ATOM 959 C C . ASN A 1 124 ? 45.731 15.568 17.528 1.00 9.90 124 ASN A C 1
ATOM 960 O O . ASN A 1 124 ? 46.882 15.210 17.288 1.00 9.88 124 ASN A O 1
ATOM 965 N N . LYS A 1 125 ? 44.966 16.234 16.662 1.00 10.24 125 LYS A N 1
ATOM 966 C CA . LYS A 1 125 ? 45.422 16.645 15.326 1.00 10.70 125 LYS A CA 1
ATOM 967 C C . LYS A 1 125 ? 45.868 15.442 14.482 1.00 10.30 125 LYS A C 1
ATOM 968 O O . LYS A 1 125 ? 47.047 15.283 14.135 1.00 10.37 125 LYS A O 1
ATOM 974 N N . ILE A 1 126 ? 44.890 14.602 14.170 1.00 9.93 126 ILE A N 1
ATOM 975 C CA . ILE A 1 126 ? 45.100 13.371 13.419 1.00 9.69 126 ILE A CA 1
ATOM 976 C C . ILE A 1 126 ? 45.287 13.689 11.940 1.00 10.11 126 ILE A C 1
ATOM 977 O O . ILE A 1 126 ? 44.569 14.521 11.385 1.00 10.48 126 ILE A O 1
ATOM 982 N N . THR A 1 127 ? 46.259 13.024 11.313 1.00 10.16 127 THR A N 1
ATOM 983 C CA . THR A 1 127 ? 46.494 13.153 9.879 1.00 10.57 127 THR A CA 1
ATOM 984 C C . THR A 1 127 ? 45.260 12.680 9.113 1.00 10.67 127 THR A C 1
ATOM 985 O O . THR A 1 127 ? 44.759 11.584 9.369 1.00 10.45 127 THR A O 1
ATOM 989 N N . ASN A 1 128 ? 44.762 13.534 8.214 1.00 11.14 128 ASN A N 1
ATOM 990 C CA . ASN A 1 128 ? 43.657 13.202 7.299 1.00 11.49 128 ASN A CA 1
ATOM 991 C C . ASN A 1 128 ? 42.364 12.812 8.035 1.00 11.27 128 ASN A C 1
ATOM 992 O O . ASN A 1 128 ? 41.664 11.868 7.654 1.00 11.37 128 ASN A O 1
ATOM 997 N N . TYR A 1 129 ? 42.059 13.550 9.101 1.00 11.05 129 TYR A N 1
ATOM 998 C CA . TYR A 1 129 ? 40.932 13.239 9.979 1.00 10.77 129 TYR A CA 1
ATO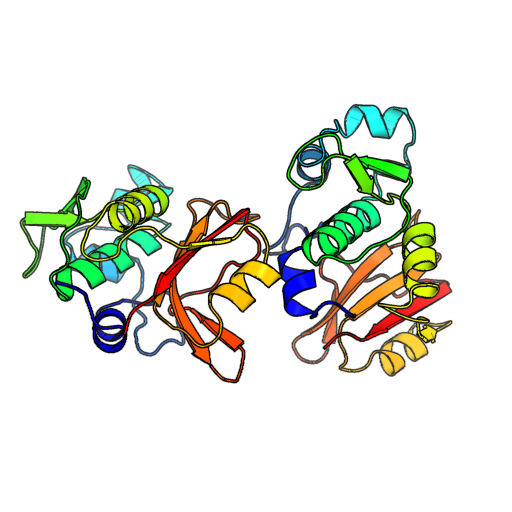M 999 C C . TYR A 1 129 ? 40.583 14.480 10.798 1.00 10.94 129 TYR A C 1
ATOM 1000 O O . TYR A 1 129 ? 41.464 15.088 11.412 1.00 10.95 129 TYR A O 1
ATOM 1009 N N . ASP A 1 130 ? 39.305 14.852 10.804 1.00 11.18 130 ASP A N 1
ATOM 1010 C CA . ASP A 1 130 ? 38.882 16.099 11.441 1.00 11.53 130 ASP A CA 1
ATOM 1011 C C . ASP A 1 130 ? 38.268 15.888 12.812 1.00 11.14 130 ASP A C 1
ATOM 1012 O O . ASP A 1 130 ? 37.389 15.045 12.980 1.00 10.87 130 ASP A O 1
ATOM 1017 N N . GLY A 1 131 ? 38.734 16.672 13.782 1.00 11.14 131 GLY A N 1
ATOM 1018 C CA . GLY A 1 131 ? 38.075 16.760 15.083 1.00 11.12 131 GLY A CA 1
ATOM 1019 C C . GLY A 1 131 ? 38.688 15.933 16.197 1.00 10.34 131 GLY A C 1
ATOM 1020 O O . GLY A 1 131 ? 38.199 15.957 17.321 1.00 10.36 131 GLY A O 1
ATOM 1021 N N . GLY A 1 132 ? 39.749 15.192 15.888 1.00 9.89 132 GLY A N 1
ATOM 1022 C CA . GLY A 1 132 ? 40.472 14.420 16.902 1.00 9.37 132 GLY A CA 1
ATOM 1023 C C . GLY A 1 132 ? 39.724 13.171 17.314 1.00 8.97 132 GLY A C 1
ATOM 1024 O O . GLY A 1 132 ? 38.650 12.879 16.781 1.00 9.08 132 GLY A O 1
ATOM 1025 N N . HIS A 1 133 ? 40.287 12.433 18.266 1.00 8.56 133 HIS A N 1
ATOM 1026 C CA . HIS A 1 133 ? 39.656 11.202 18.733 1.00 8.35 133 HIS A CA 1
ATOM 1027 C C . HIS A 1 133 ? 39.993 10.879 20.160 1.00 8.16 133 HIS A C 1
ATOM 1028 O O . HIS A 1 133 ? 41.160 10.683 20.511 1.00 7.98 133 HIS A O 1
ATOM 1035 N N . ILE A 1 134 ? 38.957 10.834 20.994 1.00 8.19 134 ILE A N 1
ATOM 1036 C CA . ILE A 1 134 ? 39.089 10.402 22.385 1.00 8.13 134 ILE A CA 1
ATOM 1037 C C . ILE A 1 134 ? 38.396 9.044 22.563 1.00 8.15 134 ILE A C 1
ATOM 1038 O O . ILE A 1 134 ? 37.289 8.821 22.051 1.00 8.28 134 ILE A O 1
ATOM 1043 N N . ASP A 1 135 ? 39.062 8.132 23.268 1.00 8.18 135 ASP A N 1
ATOM 1044 C CA . ASP A 1 135 ? 38.652 6.725 23.280 1.00 8.35 135 ASP A CA 1
ATOM 1045 C C . ASP A 1 135 ? 39.215 6.033 24.516 1.00 8.52 135 ASP A C 1
ATOM 1046 O O . ASP A 1 135 ? 39.899 6.661 25.334 1.00 8.53 135 ASP A O 1
ATOM 1051 N N . LEU A 1 136 ? 38.911 4.744 24.654 1.00 8.81 136 LEU A N 1
ATOM 1052 C CA . LEU A 1 136 ? 39.534 3.901 25.665 1.00 9.20 136 LEU A CA 1
ATOM 1053 C C . LEU A 1 136 ? 40.605 3.047 24.998 1.00 9.44 136 LEU A C 1
ATOM 1054 O O . LEU A 1 136 ? 40.421 2.585 23.870 1.00 9.62 136 LEU A O 1
ATOM 1059 N N . ILE A 1 137 ? 41.723 2.849 25.693 1.00 9.72 137 ILE A N 1
ATOM 1060 C CA . ILE A 1 137 ? 42.832 2.054 25.168 1.00 10.11 137 ILE A CA 1
ATOM 1061 C C . ILE A 1 137 ? 43.291 1.042 26.219 1.00 10.77 137 ILE A C 1
ATOM 1062 O O . ILE A 1 137 ? 43.211 1.306 27.419 1.00 10.82 137 ILE A O 1
ATOM 1067 N N . GLU A 1 138 ? 43.729 -0.124 25.754 1.00 11.41 138 GLU A N 1
ATOM 1068 C CA . GLU A 1 138 ? 44.236 -1.193 26.624 1.00 12.36 138 GLU A CA 1
ATOM 1069 C C . GLU A 1 138 ? 45.141 -2.124 25.819 1.00 13.11 138 GLU A C 1
ATOM 1070 O O . GLU A 1 138 ? 45.065 -2.143 24.583 1.00 12.97 138 GLU A O 1
ATOM 1076 N N . PRO A 1 139 ? 46.006 -2.898 26.510 1.00 14.08 139 PRO A N 1
ATOM 1077 C CA . PRO A 1 139 ? 46.815 -3.883 25.789 1.00 14.99 139 PRO A CA 1
ATOM 1078 C C . PRO A 1 139 ? 45.996 -5.079 25.323 1.00 15.83 139 PRO A C 1
ATOM 1079 O O . PRO A 1 139 ? 45.073 -5.519 26.015 1.00 16.02 139 PRO A O 1
ATOM 1083 N N . GLU A 1 140 ? 46.340 -5.587 24.146 1.00 16.64 140 GLU A N 1
ATOM 1084 C CA . GLU A 1 140 ? 45.741 -6.794 23.597 1.00 17.92 140 GLU A CA 1
ATOM 1085 C C . GLU A 1 140 ? 46.779 -7.443 22.698 1.00 18.71 140 GLU A C 1
ATOM 1086 O O . GLU A 1 140 ? 47.221 -6.831 21.725 1.00 18.45 140 GLU A O 1
ATOM 1092 N N . ASN A 1 141 ? 47.174 -8.671 23.039 1.00 20.07 141 ASN A N 1
ATOM 1093 C CA . ASN A 1 141 ? 48.164 -9.431 22.262 1.00 21.12 141 ASN A CA 1
ATOM 1094 C C . ASN A 1 141 ? 49.470 -8.666 22.029 1.00 20.79 141 ASN A C 1
ATOM 1095 O O . ASN A 1 141 ? 49.985 -8.632 20.904 1.00 20.98 141 ASN A O 1
ATOM 1100 N N . SER A 1 142 ? 49.984 -8.040 23.089 1.00 20.35 142 SER A N 1
ATOM 1101 C CA . SER A 1 142 ? 51.251 -7.289 23.047 1.00 19.92 142 SER A CA 1
ATOM 1102 C C . SER A 1 142 ? 51.190 -6.055 22.140 1.00 18.69 142 SER A C 1
ATOM 1103 O O . SER A 1 142 ? 52.220 -5.533 21.706 1.00 18.69 142 SER A O 1
ATOM 1106 N N . LEU A 1 143 ? 49.971 -5.601 21.862 1.00 17.62 143 LEU A N 1
ATOM 1107 C CA . LEU A 1 143 ? 49.731 -4.374 21.109 1.00 16.26 143 LEU A CA 1
ATOM 1108 C C . LEU A 1 143 ? 48.659 -3.559 21.833 1.00 15.22 143 LEU A C 1
ATOM 1109 O O . LEU A 1 143 ? 48.059 -4.027 22.804 1.00 15.50 143 LEU A O 1
ATOM 1114 N N . LEU A 1 144 ? 48.414 -2.342 21.362 1.00 14.11 144 LEU A N 1
ATOM 1115 C CA . LEU A 1 144 ? 47.393 -1.502 21.966 1.00 13.22 144 LEU A CA 1
ATOM 1116 C C . LEU A 1 144 ? 46.138 -1.497 21.105 1.00 12.88 144 LEU A C 1
ATOM 1117 O O . LEU A 1 144 ? 46.213 -1.398 19.879 1.00 12.90 144 LEU A O 1
ATOM 1122 N N . THR A 1 145 ? 44.9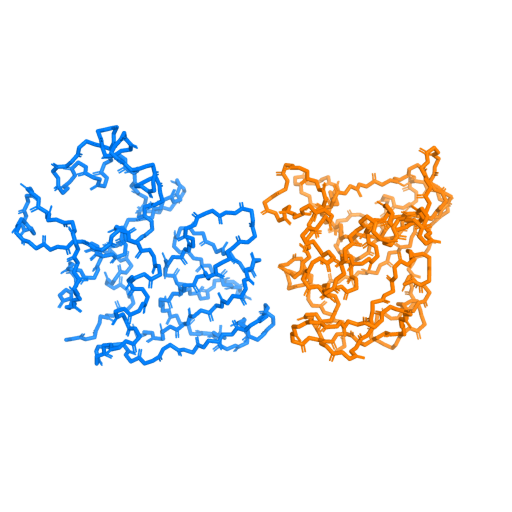87 -1.630 21.752 1.00 12.51 145 THR A N 1
ATOM 1123 C CA . THR A 1 145 ? 43.723 -1.595 21.039 1.00 12.22 145 THR A CA 1
ATOM 1124 C C . THR A 1 145 ? 42.802 -0.549 21.650 1.00 11.45 145 THR A C 1
ATOM 1125 O O . THR A 1 145 ? 42.757 -0.383 22.878 1.00 11.35 145 THR A O 1
ATOM 1129 N N . CYS A 1 146 ? 42.082 0.158 20.785 1.00 10.86 146 CYS A N 1
ATOM 1130 C CA . CYS A 1 146 ? 41.138 1.175 21.223 1.00 10.19 146 CYS A CA 1
ATOM 1131 C C . CYS A 1 146 ? 39.715 0.655 21.090 1.00 10.28 146 CYS A C 1
ATOM 1132 O O . CYS A 1 146 ? 39.426 -0.150 20.207 1.00 10.57 146 CYS A O 1
ATOM 1135 N N . HIS A 1 147 ? 38.824 1.109 21.969 1.00 9.93 147 HIS A N 1
ATOM 1136 C CA . HIS A 1 147 ? 37.455 0.597 21.958 1.00 10.21 147 HIS A CA 1
ATOM 1137 C C . HIS A 1 147 ? 36.749 0.851 20.652 1.00 10.23 147 HIS A C 1
ATOM 1138 O O . HIS A 1 147 ? 36.001 -0.001 20.186 1.00 10.67 147 HIS A O 1
ATOM 1145 N N . SER A 1 148 ? 36.989 2.015 20.046 1.00 9.88 148 SER A N 1
ATOM 1146 C CA . SER A 1 148 ? 36.530 2.279 18.680 1.00 10.04 148 SER A CA 1
ATOM 1147 C C . SER A 1 148 ? 37.653 2.124 17.639 1.00 10.13 148 SER A C 1
ATOM 1148 O O . SER A 1 148 ? 37.554 1.279 16.746 1.00 10.47 148 SER A O 1
ATOM 1151 N N . HIS A 1 149 ? 38.703 2.940 17.758 1.00 9.74 149 HIS A N 1
ATOM 1152 C CA . HIS A 1 149 ? 39.802 2.991 16.778 1.00 9.88 149 HIS A CA 1
ATOM 1153 C C . HIS A 1 149 ? 40.950 3.788 17.337 1.00 9.48 149 HIS A C 1
ATOM 1154 O O . HIS A 1 149 ? 40.727 4.762 18.045 1.00 9.12 149 HIS A O 1
ATOM 1161 N N . CYS A 1 150 ? 42.189 3.387 17.041 1.00 9.55 150 CYS A N 1
ATOM 1162 C CA . CYS A 1 150 ? 43.351 4.199 17.420 1.00 9.40 150 CYS A CA 1
ATOM 1163 C C . CYS A 1 150 ? 43.818 5.052 16.237 1.00 9.34 150 CYS A C 1
ATOM 1164 O O . CYS A 1 150 ? 43.645 4.664 15.076 1.00 9.69 150 CYS A O 1
ATOM 1167 N N . TYR A 1 151 ? 44.406 6.209 16.530 1.00 9.01 151 TYR A N 1
ATOM 1168 C CA . TYR A 1 151 ? 44.871 7.121 15.480 1.00 9.09 151 TYR A CA 1
ATOM 1169 C C . TYR A 1 151 ? 46.269 7.658 15.788 1.00 9.18 151 TYR A C 1
ATOM 1170 O O . TYR A 1 151 ? 46.457 8.858 15.989 1.00 9.10 151 TYR A O 1
ATOM 1179 N N . PHE A 1 152 ? 47.253 6.762 15.812 1.00 9.30 152 PHE A N 1
ATOM 1180 C CA . PHE A 1 152 ? 48.615 7.135 16.188 1.00 9.54 152 PHE A CA 1
ATOM 1181 C C . PHE A 1 152 ? 49.333 8.011 15.155 1.00 9.78 152 PHE A C 1
ATOM 1182 O O . PHE A 1 152 ? 50.376 8.591 15.455 1.00 10.04 152 PHE A O 1
ATOM 1190 N N . ASN A 1 153 ? 48.767 8.133 13.955 1.00 9.90 153 ASN A N 1
ATOM 1191 C CA . ASN A 1 153 ? 49.271 9.116 12.997 1.00 10.13 153 ASN A CA 1
ATOM 1192 C C . ASN A 1 153 ? 48.648 10.480 13.301 1.00 10.00 153 ASN A C 1
ATOM 1193 O O . ASN A 1 153 ? 47.708 10.909 12.642 1.00 9.87 153 ASN A O 1
ATOM 1198 N N . CYS A 1 154 ? 49.198 11.138 14.317 1.00 9.98 154 CYS A N 1
ATOM 1199 C CA . CYS A 1 154 ? 48.668 12.382 14.859 1.00 10.01 154 CYS A CA 1
ATOM 1200 C C . CYS A 1 154 ? 49.810 13.189 15.473 1.00 10.31 154 CYS A C 1
ATOM 1201 O O . CYS A 1 154 ? 50.925 12.681 15.626 1.00 10.37 154 CYS A O 1
ATOM 1204 N N . LYS A 1 155 ? 49.521 14.437 15.834 1.00 10.54 155 LYS A N 1
ATOM 1205 C CA . LYS A 1 155 ? 50.533 15.326 16.402 1.00 11.04 155 LYS A CA 1
ATOM 1206 C C . LYS A 1 155 ? 50.803 15.054 17.887 1.00 10.93 155 LYS A C 1
ATOM 1207 O O . LYS A 1 155 ? 51.949 15.121 18.331 1.00 11.26 155 LYS A O 1
ATOM 1213 N N . GLU A 1 156 ? 49.754 14.734 18.645 1.00 10.51 156 GLU A N 1
ATOM 1214 C CA . GLU A 1 156 ? 49.876 14.512 20.092 1.00 10.48 156 GLU A CA 1
ATOM 1215 C C . GLU A 1 156 ? 49.002 13.359 20.564 1.00 9.93 156 GLU A C 1
ATOM 1216 O O . GLU A 1 156 ? 47.867 13.205 20.104 1.00 9.53 156 GLU A O 1
ATOM 1222 N N . VAL A 1 157 ? 49.536 12.568 21.492 1.00 9.90 157 VAL A N 1
ATOM 1223 C CA . VAL A 1 157 ? 48.768 11.526 22.173 1.00 9.59 157 VAL A CA 1
ATOM 1224 C C . VAL A 1 157 ? 48.708 11.859 23.665 1.00 9.81 157 VAL A C 1
ATOM 1225 O O . VAL A 1 157 ? 49.745 11.982 24.317 1.00 10.17 157 VAL A O 1
ATOM 1229 N N . TRP A 1 158 ? 47.489 12.027 24.182 1.00 9.66 158 TRP A N 1
ATOM 1230 C CA . TRP A 1 158 ? 47.254 12.317 25.596 1.00 9.96 158 TRP A CA 1
ATOM 1231 C C . TRP A 1 158 ? 46.759 11.046 26.226 1.00 9.87 158 TRP A C 1
ATOM 1232 O O . TRP A 1 158 ? 45.918 10.351 25.645 1.00 9.46 158 TRP A O 1
ATOM 1243 N N . PHE A 1 159 ? 47.251 10.734 27.422 1.00 10.32 159 PHE A N 1
ATOM 1244 C CA . PHE A 1 159 ? 46.865 9.494 28.088 1.00 10.41 159 PHE A CA 1
ATOM 1245 C C . PHE A 1 159 ? 46.583 9.696 29.571 1.00 10.84 159 PHE A C 1
ATOM 1246 O O . PHE A 1 159 ? 47.377 10.326 30.274 1.00 11.28 159 PHE A O 1
ATOM 1254 N N . TRP A 1 160 ? 45.446 9.159 30.022 1.00 10.85 160 TRP A N 1
ATOM 1255 C CA . TRP A 1 160 ? 45.085 9.109 31.442 1.00 11.29 160 TRP A CA 1
ATOM 1256 C C . TRP A 1 160 ? 44.933 7.678 31.878 1.00 11.48 160 TRP A C 1
ATOM 1257 O O . TRP A 1 160 ? 44.026 6.983 31.416 1.00 11.06 160 TRP A O 1
ATOM 1268 N N . GLU A 1 161 ? 45.788 7.228 32.790 1.00 12.12 161 GLU A N 1
ATOM 1269 C CA . GLU A 1 161 ? 45.710 5.850 33.281 1.00 12.68 161 GLU A CA 1
ATOM 1270 C C . GLU A 1 161 ? 44.500 5.614 34.187 1.00 12.81 161 GLU A C 1
ATOM 1271 O O . GLU A 1 161 ? 44.195 6.443 35.039 1.00 13.04 161 GLU A O 1
ATOM 1277 N N . LEU A 1 162 ? 43.824 4.481 33.994 1.00 12.80 162 LEU A N 1
ATOM 1278 C CA . LEU A 1 162 ? 42.740 4.048 34.880 1.00 13.15 162 LEU A CA 1
ATOM 1279 C C . LEU A 1 162 ? 43.018 2.658 35.443 1.00 13.84 162 LEU A C 1
ATOM 1280 O O . LEU A 1 162 ? 43.735 1.872 34.827 1.00 14.00 162 LEU A O 1
ATOM 1285 N N . SER A 1 163 ? 42.434 2.352 36.600 1.00 14.43 163 SER A N 1
ATOM 1286 C CA . SER A 1 163 ? 42.595 1.032 37.213 1.00 15.27 163 SER A CA 1
ATOM 1287 C C . SER A 1 163 ? 41.467 0.059 36.865 1.00 15.41 163 SER A C 1
ATOM 1288 O O . SER A 1 163 ? 40.481 0.420 36.230 1.00 14.93 163 SER A O 1
ATOM 1292 N N . MET B 1 1 ? 67.888 -0.185 17.899 1.00 22.60 1 MET B N 1
ATOM 1293 C CA . MET B 1 1 ? 68.362 -0.371 16.497 1.00 21.94 1 MET B CA 1
ATOM 1294 C C . MET B 1 1 ? 67.235 -0.046 15.511 1.00 19.90 1 MET B C 1
ATOM 1295 O O . MET B 1 1 ? 66.826 1.109 15.406 1.00 19.15 1 MET B O 1
ATOM 1300 N N . LYS B 1 2 ? 66.735 -1.062 14.804 1.00 18.88 2 LYS B N 1
ATOM 1301 C CA . LYS B 1 2 ? 65.642 -0.896 13.837 1.00 17.08 2 LYS B CA 1
ATOM 1302 C C . LYS B 1 2 ? 64.373 -0.331 14.480 1.00 15.87 2 LYS B C 1
ATOM 1303 O O . LYS B 1 2 ? 64.058 -0.670 15.624 1.00 16.15 2 LYS B O 1
ATOM 1309 N N . PRO B 1 3 ? 63.646 0.536 13.747 1.00 14.50 3 PRO B N 1
ATOM 1310 C CA . PRO B 1 3 ? 62.337 0.966 14.230 1.00 13.69 3 PRO B CA 1
ATOM 1311 C C . PRO B 1 3 ? 61.317 -0.152 14.038 1.00 13.21 3 PRO B C 1
ATOM 1312 O O . PRO B 1 3 ? 61.490 -1.005 13.158 1.00 13.24 3 PRO B O 1
ATOM 1316 N N . LEU B 1 4 ? 60.276 -0.152 14.864 1.00 12.85 4 LEU B N 1
ATOM 1317 C CA . LEU B 1 4 ? 59.163 -1.078 14.689 1.00 12.45 4 LEU B CA 1
ATOM 1318 C C . LEU B 1 4 ? 58.308 -0.613 13.517 1.00 11.52 4 LEU B C 1
ATOM 1319 O O . LEU B 1 4 ? 58.026 0.584 13.390 1.00 10.93 4 LEU B O 1
ATOM 1324 N N . TYR B 1 5 ? 57.907 -1.559 12.666 1.00 11.32 5 TYR B N 1
ATOM 1325 C CA . TYR B 1 5 ? 57.119 -1.244 11.466 1.00 10.63 5 TYR B CA 1
ATOM 1326 C C . TYR B 1 5 ? 55.916 -0.344 11.762 1.00 10.22 5 TYR B C 1
ATOM 1327 O O . TYR B 1 5 ? 55.734 0.688 11.113 1.00 9.65 5 TYR B O 1
ATOM 1336 N N . ARG B 1 6 ? 55.103 -0.737 12.743 1.00 10.57 6 ARG B N 1
ATOM 1337 C CA . ARG B 1 6 ? 53.874 0.003 13.052 1.00 10.48 6 ARG B CA 1
ATOM 1338 C C . ARG B 1 6 ? 54.148 1.460 13.430 1.00 10.11 6 ARG B C 1
ATOM 1339 O O . ARG B 1 6 ? 53.384 2.352 13.060 1.00 9.90 6 ARG B O 1
ATOM 1347 N N . GLN B 1 7 ? 55.251 1.691 14.139 1.00 10.20 7 GLN B N 1
ATOM 1348 C CA . GLN B 1 7 ? 55.611 3.028 14.606 1.00 10.03 7 GLN B CA 1
ATOM 1349 C C . GLN B 1 7 ? 56.182 3.868 13.471 1.00 9.32 7 GLN B C 1
ATOM 1350 O O . GLN B 1 7 ? 55.902 5.061 13.379 1.00 9.04 7 GLN B O 1
ATOM 1356 N N . LEU B 1 8 ? 56.971 3.239 12.603 1.00 9.14 8 LEU B N 1
ATOM 1357 C CA . LEU B 1 8 ? 57.425 3.896 11.379 1.00 8.67 8 LEU B CA 1
ATOM 1358 C C . LEU B 1 8 ? 56.224 4.287 10.502 1.00 8.27 8 LEU B C 1
ATOM 1359 O O . LEU B 1 8 ? 56.158 5.414 9.992 1.00 7.90 8 LEU B O 1
ATOM 1364 N N . LYS B 1 9 ? 55.260 3.375 10.374 1.00 8.41 9 LYS B N 1
ATOM 1365 C CA . LYS B 1 9 ? 54.037 3.637 9.602 1.00 8.33 9 LYS B CA 1
ATOM 1366 C C . LYS B 1 9 ? 53.205 4.792 10.171 1.00 8.23 9 LYS B C 1
ATOM 1367 O O . LYS B 1 9 ? 52.803 5.694 9.428 1.00 7.90 9 LYS B O 1
ATOM 1373 N N . SER B 1 10 ? 52.969 4.762 11.486 1.00 8.61 10 SER B N 1
ATOM 1374 C CA . SER B 1 10 ? 52.250 5.837 12.176 1.00 8.75 10 SER B CA 1
ATOM 1375 C C . SER B 1 10 ? 52.947 7.179 12.003 1.00 8.35 10 SER B C 1
ATOM 1376 O O . SER B 1 10 ? 52.305 8.215 12.082 1.00 8.35 10 SER B O 1
ATOM 1379 N N . SER B 1 11 ? 54.259 7.153 11.763 1.00 8.04 11 SER B N 1
ATOM 1380 C CA . SER B 1 11 ? 55.046 8.378 11.608 1.00 7.79 11 SER B CA 1
ATOM 1381 C C . SER B 1 11 ? 55.225 8.796 10.139 1.00 7.35 11 SER B C 1
ATOM 1382 O O . SER B 1 11 ? 55.966 9.733 9.845 1.00 7.22 11 SER B O 1
ATOM 1385 N N . HIS B 1 12 ? 54.538 8.110 9.228 1.00 7.17 12 HIS B N 1
ATOM 1386 C CA . HIS B 1 12 ? 54.750 8.298 7.793 1.00 7.00 12 HIS B CA 1
ATOM 1387 C C . HIS B 1 12 ? 53.539 8.894 7.121 1.00 6.97 12 HIS B C 1
ATOM 1388 O O . HIS B 1 12 ? 52.422 8.379 7.243 1.00 7.13 12 HIS B O 1
ATOM 1395 N N . TYR B 1 13 ? 53.754 10.007 6.419 1.00 6.90 13 TYR B N 1
ATOM 1396 C CA . TYR B 1 13 ? 52.704 10.629 5.613 1.00 6.99 13 TYR B CA 1
ATOM 1397 C C . TYR B 1 13 ? 52.630 9.984 4.233 1.00 7.13 13 TYR B C 1
ATOM 1398 O O . TYR B 1 13 ? 53.591 10.048 3.460 1.00 7.08 13 TYR B O 1
ATOM 1407 N N . SER B 1 14 ? 51.493 9.360 3.934 1.00 7.41 14 SER B N 1
ATOM 1408 C CA . SER B 1 14 ? 51.267 8.739 2.631 1.00 7.78 14 SER B CA 1
ATOM 1409 C C . SER B 1 14 ? 50.966 9.797 1.578 1.00 8.02 14 SER B C 1
ATOM 1410 O O . SER B 1 14 ? 50.401 10.849 1.889 1.00 8.00 14 SER B O 1
ATOM 1413 N N . SER B 1 15 ? 51.357 9.524 0.338 1.00 8.30 15 SER B N 1
ATOM 1414 C CA . SER B 1 15 ? 50.967 10.380 -0.777 1.00 8.80 15 SER B CA 1
ATOM 1415 C C . SER B 1 15 ? 49.777 9.789 -1.539 1.00 9.55 15 SER B C 1
ATOM 1416 O O . SER B 1 15 ? 49.340 10.349 -2.544 1.00 10.07 15 SER B O 1
ATOM 1419 N N . ASP B 1 16 ? 49.262 8.658 -1.053 1.00 9.73 16 ASP B N 1
ATOM 1420 C CA . ASP B 1 16 ? 48.092 8.011 -1.650 1.00 10.70 16 ASP B CA 1
ATOM 1421 C C . ASP B 1 16 ? 46.847 8.745 -1.159 1.00 10.95 16 ASP B C 1
ATOM 1422 O O . ASP B 1 16 ? 46.582 8.771 0.043 1.00 10.59 16 ASP B O 1
ATOM 1427 N N . TYR B 1 17 ? 46.111 9.347 -2.097 1.00 11.76 17 TYR B N 1
ATOM 1428 C CA . TYR B 1 17 ? 44.863 10.064 -1.806 1.00 12.31 17 TYR B CA 1
ATOM 1429 C C . TYR B 1 17 ? 43.928 9.266 -0.899 1.00 12.60 17 TYR B C 1
ATOM 1430 O O . TYR B 1 17 ? 43.257 9.833 -0.030 1.00 12.67 17 TYR B O 1
ATOM 1439 N N . SER B 1 18 ? 43.889 7.953 -1.123 1.00 12.94 18 SER B N 1
ATOM 1440 C CA . SER B 1 18 ? 42.969 7.044 -0.433 1.00 13.41 18 SER B CA 1
ATOM 1441 C C . SER B 1 18 ? 43.461 6.567 0.927 1.00 12.65 18 SER B C 1
ATOM 1442 O O . SER B 1 18 ? 42.718 5.907 1.656 1.00 12.99 18 SER B O 1
ATOM 1445 N N . SER B 1 19 ? 44.706 6.885 1.269 1.00 11.75 19 SER B N 1
ATOM 1446 C CA . SER B 1 19 ? 45.285 6.402 2.517 1.00 11.16 19 SER B CA 1
ATOM 1447 C C . SER B 1 19 ? 44.787 7.183 3.723 1.00 11.08 19 SER B C 1
ATOM 1448 O O . SER B 1 19 ? 44.700 8.415 3.671 1.00 10.87 19 SER B O 1
ATOM 1451 N N . PRO B 1 20 ? 44.475 6.469 4.824 1.00 11.24 20 PRO B N 1
ATOM 1452 C CA . PRO B 1 20 ? 44.166 7.146 6.084 1.00 11.29 20 PRO B CA 1
ATOM 1453 C C . PRO B 1 20 ? 45.285 8.079 6.544 1.00 10.51 20 PRO B C 1
ATOM 1454 O O . PRO B 1 20 ? 45.017 9.027 7.277 1.00 10.77 20 PRO B O 1
ATOM 1458 N N . GLY B 1 21 ? 46.516 7.817 6.106 1.00 9.81 21 GLY B N 1
ATOM 1459 C CA . GLY B 1 21 ? 47.665 8.628 6.489 1.00 9.10 21 GLY B CA 1
ATOM 1460 C C . GLY B 1 21 ? 48.116 9.656 5.464 1.00 8.74 21 GLY B C 1
ATOM 1461 O O . GLY B 1 21 ? 49.270 10.099 5.505 1.00 8.27 21 GLY B O 1
ATOM 1462 N N . TYR B 1 22 ? 47.209 10.045 4.566 1.00 9.06 22 TYR B N 1
ATOM 1463 C CA . TYR B 1 22 ? 47.520 10.994 3.487 1.00 8.93 22 TYR B CA 1
ATOM 1464 C C . TYR B 1 22 ? 47.803 12.397 4.001 1.00 8.70 22 TYR B C 1
ATOM 1465 O O . TYR B 1 22 ? 47.038 12.937 4.798 1.00 8.97 22 TYR B O 1
ATOM 1474 N N . LEU B 1 23 ? 48.910 12.972 3.532 1.00 8.32 23 LEU B N 1
ATOM 1475 C CA . LEU B 1 23 ? 49.172 14.399 3.676 1.00 8.24 23 LEU B CA 1
ATOM 1476 C C . LEU B 1 23 ? 49.753 14.908 2.367 1.00 8.30 23 LEU B C 1
ATOM 1477 O O . LEU B 1 23 ? 50.662 14.288 1.810 1.00 8.09 23 LEU B O 1
ATOM 1482 N N . ALA B 1 24 ? 49.237 16.035 1.881 1.00 8.64 24 ALA B N 1
ATOM 1483 C CA . ALA B 1 24 ? 49.696 16.577 0.603 1.00 8.92 24 ALA B CA 1
ATOM 1484 C C . ALA B 1 24 ? 51.108 17.149 0.700 1.00 8.66 24 ALA B C 1
ATOM 1485 O O . ALA B 1 24 ? 51.570 17.531 1.780 1.00 8.36 24 ALA B O 1
ATOM 1487 N N . ALA B 1 25 ? 51.784 17.203 -0.444 1.00 8.97 25 ALA B N 1
ATOM 1488 C CA . ALA B 1 25 ? 53.168 17.657 -0.524 1.00 8.99 25 ALA B CA 1
ATOM 1489 C C . ALA B 1 25 ? 53.378 19.037 0.099 1.00 9.06 25 ALA B C 1
ATOM 1490 O O . ALA B 1 25 ? 54.337 19.231 0.834 1.00 8.88 25 ALA B O 1
ATOM 1492 N N . GLU B 1 26 ? 52.475 19.980 -0.174 1.00 9.50 26 GLU B N 1
ATOM 1493 C CA . GLU B 1 26 ? 52.565 21.331 0.398 1.00 9.71 26 GLU B CA 1
ATOM 1494 C C . GLU B 1 26 ? 52.663 21.315 1.929 1.00 9.33 26 GLU B C 1
ATOM 1495 O O . GLU B 1 26 ? 53.516 21.995 2.516 1.00 9.33 26 GLU B O 1
ATOM 1501 N N . ALA B 1 27 ? 51.782 20.544 2.565 1.00 9.08 27 ALA B N 1
ATOM 1502 C CA . ALA B 1 27 ? 51.746 20.441 4.022 1.00 8.93 27 ALA B CA 1
ATOM 1503 C C . ALA B 1 27 ? 52.981 19.742 4.600 1.00 8.51 27 ALA B C 1
ATOM 1504 O O . ALA B 1 27 ? 53.459 20.121 5.671 1.00 8.62 27 ALA B O 1
ATOM 1506 N N . VAL B 1 28 ? 53.479 18.723 3.900 1.00 8.23 28 VAL B N 1
ATOM 1507 C CA . VAL B 1 28 ? 54.708 18.019 4.292 1.00 8.00 28 VAL B CA 1
ATOM 1508 C C . VAL B 1 28 ? 5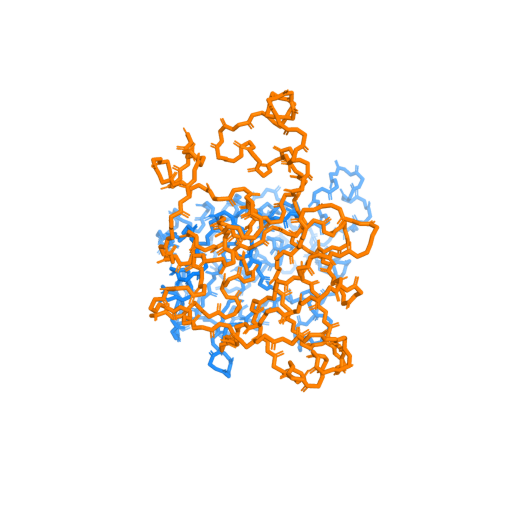5.885 18.993 4.465 1.00 8.27 28 VAL B C 1
ATOM 1509 O O . VAL B 1 28 ? 56.533 19.011 5.516 1.00 8.22 28 VAL B O 1
ATOM 1513 N N A TYR B 1 29 ? 56.140 19.793 3.432 0.50 8.61 29 TYR B N 1
ATOM 1514 N N B TYR B 1 29 ? 56.159 19.809 3.451 0.50 8.60 29 TYR B N 1
ATOM 1515 C CA A TYR B 1 29 ? 57.238 20.758 3.450 0.50 9.05 29 TYR B CA 1
ATOM 1516 C CA B TYR B 1 29 ? 57.282 20.748 3.542 0.50 9.02 29 TYR B CA 1
ATOM 1517 C C A TYR B 1 29 ? 56.986 21.896 4.440 0.50 9.28 29 TYR B C 1
ATOM 1518 C C B TYR B 1 29 ? 56.998 21.931 4.462 0.50 9.28 29 TYR B C 1
ATOM 1519 O O A TYR B 1 29 ? 57.918 22.377 5.079 0.50 9.56 29 TYR B O 1
ATOM 1520 O O B TYR B 1 29 ? 57.918 22.479 5.077 0.50 9.59 29 TYR B O 1
ATOM 1537 N N . ALA B 1 30 ? 55.725 22.310 4.563 1.00 9.26 30 ALA B N 1
ATOM 1538 C CA . ALA B 1 30 ? 55.319 23.368 5.495 1.00 9.64 30 ALA B CA 1
ATOM 1539 C C . ALA B 1 30 ? 55.684 22.993 6.934 1.00 9.59 30 ALA B C 1
ATOM 1540 O O . ALA B 1 30 ? 56.132 23.840 7.704 1.00 10.11 30 ALA B O 1
ATOM 1542 N N . GLU B 1 31 ? 55.508 21.717 7.274 1.00 9.13 31 GLU B N 1
ATOM 1543 C CA . GLU B 1 31 ? 55.851 21.209 8.605 1.00 9.22 31 GLU B CA 1
ATOM 1544 C C . GLU B 1 31 ? 57.320 21.447 8.944 1.00 9.48 31 GLU B C 1
ATOM 1545 O O . GLU B 1 31 ? 57.649 21.814 10.078 1.00 10.01 31 GLU B O 1
ATOM 1551 N N . ILE B 1 32 ? 58.198 21.248 7.962 1.00 9.36 32 ILE B N 1
ATOM 1552 C CA . ILE B 1 32 ? 59.633 21.437 8.183 1.00 9.77 32 ILE B CA 1
ATOM 1553 C C . ILE B 1 32 ? 60.118 22.835 7.787 1.00 10.40 32 ILE B C 1
ATOM 1554 O O . ILE B 1 32 ? 61.323 23.096 7.753 1.00 10.89 32 ILE B O 1
ATOM 1559 N N . GLY B 1 33 ? 59.170 23.725 7.494 1.00 10.48 33 GLY B N 1
ATOM 1560 C CA . GLY B 1 33 ? 59.467 25.140 7.307 1.00 11.22 33 GLY B CA 1
ATOM 1561 C C . GLY B 1 33 ? 59.859 25.539 5.896 1.00 11.52 33 GLY B C 1
ATOM 1562 O O . GLY B 1 33 ? 60.612 26.506 5.705 1.00 12.25 33 GLY B O 1
ATOM 1563 N N . TYR B 1 34 ? 59.340 24.814 4.905 1.00 11.44 34 TYR B N 1
ATOM 1564 C CA . TYR B 1 34 ? 59.622 25.123 3.501 1.00 11.62 34 TYR B CA 1
ATOM 1565 C C . TYR B 1 34 ? 58.360 25.340 2.682 1.00 12.03 34 TYR B C 1
ATOM 1566 O O . TYR B 1 34 ? 57.318 24.754 2.969 1.00 11.93 34 TYR B O 1
ATOM 1575 N N . GLU B 1 35 ? 58.477 26.186 1.661 1.00 12.67 35 GLU B N 1
ATOM 1576 C CA . GLU B 1 35 ? 57.432 26.378 0.664 1.00 13.21 35 GLU B CA 1
ATOM 1577 C C . GLU B 1 35 ? 57.745 25.515 -0.551 1.00 12.90 35 GLU B C 1
ATOM 1578 O O . GLU B 1 35 ? 58.765 25.718 -1.209 1.00 12.90 35 GLU B O 1
ATOM 1584 N N . LEU B 1 36 ? 56.871 24.555 -0.844 1.00 12.69 36 LEU B N 1
ATOM 1585 C CA . LEU B 1 36 ? 57.057 23.664 -1.998 1.00 12.56 36 LEU B CA 1
ATOM 1586 C C . LEU B 1 36 ? 57.374 24.406 -3.304 1.00 12.95 36 LEU B C 1
ATOM 1587 O O . LEU B 1 36 ? 58.310 24.025 -4.009 1.00 12.66 36 LEU B O 1
ATOM 1592 N N . ASP B 1 37 ? 56.612 25.461 -3.601 1.00 13.67 37 ASP B N 1
ATOM 1593 C CA . ASP B 1 37 ? 56.786 26.251 -4.832 1.00 14.36 37 ASP B CA 1
ATOM 1594 C C . ASP B 1 37 ? 58.226 26.735 -5.007 1.00 14.20 37 ASP B C 1
ATOM 1595 O O . ASP B 1 37 ? 58.788 26.676 -6.102 1.00 14.29 37 ASP B O 1
ATOM 1600 N N . THR B 1 38 ? 58.801 27.226 -3.915 1.00 14.10 38 THR B N 1
ATOM 1601 C CA . THR B 1 38 ? 60.163 27.747 -3.895 1.00 14.06 38 THR B CA 1
ATOM 1602 C C . THR B 1 38 ? 61.181 26.649 -4.178 1.00 13.48 38 THR B C 1
ATOM 1603 O O . THR B 1 38 ? 62.077 26.825 -5.002 1.00 13.67 38 THR B O 1
ATOM 1607 N N . LEU B 1 39 ? 61.026 25.513 -3.509 1.00 12.75 39 LEU B N 1
ATOM 1608 C CA . LEU B 1 39 ? 61.924 24.383 -3.705 1.00 12.20 39 LEU B CA 1
ATOM 1609 C C . LEU B 1 39 ? 61.873 23.850 -5.141 1.00 12.16 39 LEU B C 1
ATOM 1610 O O . LEU B 1 39 ? 62.915 23.538 -5.733 1.00 12.01 39 LEU B O 1
ATOM 1615 N N . LEU B 1 40 ? 60.666 23.760 -5.698 1.00 12.25 40 LEU B N 1
ATOM 1616 C CA . LEU B 1 40 ? 60.487 23.260 -7.063 1.00 12.38 40 LEU B CA 1
ATOM 1617 C C . LEU B 1 40 ? 61.256 24.101 -8.078 1.00 12.86 40 LEU B C 1
ATOM 1618 O O . LEU B 1 40 ? 61.814 23.567 -9.043 1.00 12.88 40 LEU B O 1
ATOM 1623 N N . LYS B 1 41 ? 61.285 25.412 -7.844 1.00 13.46 41 LYS B N 1
ATOM 1624 C CA . LYS B 1 41 ? 62.023 26.343 -8.695 1.00 14.11 41 LYS B CA 1
ATOM 1625 C C . LYS B 1 41 ? 63.533 26.099 -8.597 1.00 13.97 41 LYS B C 1
ATOM 1626 O O . LYS B 1 41 ? 64.245 26.195 -9.600 1.00 14.32 41 LYS B O 1
ATOM 1632 N N . GLN B 1 42 ? 64.006 25.752 -7.400 1.00 13.56 42 GLN B N 1
ATOM 1633 C CA . GLN B 1 42 ? 65.419 25.409 -7.187 1.00 13.43 42 GLN B CA 1
ATOM 1634 C C . GLN B 1 42 ? 65.789 24.084 -7.867 1.00 12.78 42 GLN B C 1
ATOM 1635 O O . GLN B 1 42 ? 66.862 23.959 -8.458 1.00 12.86 42 GLN B O 1
ATOM 1641 N N . ASN B 1 43 ? 64.893 23.104 -7.771 1.00 11.97 43 ASN B N 1
ATOM 1642 C CA . ASN B 1 43 ? 65.131 21.762 -8.294 1.00 11.37 43 ASN B CA 1
ATOM 1643 C C . ASN B 1 43 ? 63.803 21.032 -8.458 1.00 10.99 43 ASN B C 1
ATOM 1644 O O . ASN B 1 43 ? 63.160 20.706 -7.454 1.00 10.67 43 ASN B O 1
ATOM 1649 N N . PRO B 1 44 ? 63.386 20.766 -9.717 1.00 11.00 44 PRO B N 1
ATOM 1650 C CA . PRO B 1 44 ? 62.134 20.045 -9.975 1.00 10.78 44 PRO B CA 1
ATOM 1651 C C . PRO B 1 44 ? 62.064 18.674 -9.303 1.00 10.28 44 PRO B C 1
ATOM 1652 O O . PRO B 1 44 ? 60.970 18.141 -9.124 1.00 10.06 44 PRO B O 1
ATOM 1656 N N . GLY B 1 45 ? 63.219 18.123 -8.932 1.00 10.04 45 GLY B N 1
ATOM 1657 C CA . GLY B 1 45 ? 63.282 16.847 -8.212 1.00 9.63 45 GLY B CA 1
ATOM 1658 C C . GLY B 1 45 ? 62.509 16.809 -6.901 1.00 9.37 45 GLY B C 1
ATOM 1659 O O . GLY B 1 45 ? 62.136 15.736 -6.426 1.00 9.10 45 GLY B O 1
ATOM 1660 N N . TYR B 1 46 ? 62.274 17.981 -6.312 1.00 9.47 46 TYR B N 1
ATOM 1661 C CA . TYR B 1 46 ? 61.484 18.090 -5.081 1.00 9.41 46 TYR B CA 1
ATOM 1662 C C . TYR B 1 46 ? 60.019 17.658 -5.233 1.00 9.35 46 TYR B C 1
ATOM 1663 O O . TYR B 1 46 ? 59.334 17.434 -4.236 1.00 9.24 46 TYR B O 1
ATOM 1672 N N . ALA B 1 47 ? 59.547 17.535 -6.474 1.00 9.45 47 ALA B N 1
ATOM 1673 C CA . ALA B 1 47 ? 58.196 17.026 -6.736 1.00 9.44 47 ALA B CA 1
ATOM 1674 C C . ALA B 1 47 ? 58.064 15.553 -6.357 1.00 9.10 47 ALA B C 1
ATOM 1675 O O . ALA B 1 47 ? 56.964 15.068 -6.104 1.00 9.03 47 ALA B O 1
ATOM 1677 N N . ASN B 1 48 ? 59.186 14.841 -6.337 1.00 8.92 48 ASN B N 1
ATOM 1678 C CA . ASN B 1 48 ? 59.193 13.467 -5.847 1.00 8.70 48 ASN B CA 1
ATOM 1679 C C . ASN B 1 48 ? 59.424 13.527 -4.341 1.00 8.46 48 ASN B C 1
ATOM 1680 O O . ASN B 1 48 ? 60.536 13.793 -3.894 1.00 8.51 48 ASN B O 1
ATOM 1685 N N . THR B 1 49 ? 58.365 13.288 -3.571 1.00 8.31 49 THR B N 1
ATOM 1686 C CA . THR B 1 49 ? 58.380 13.576 -2.134 1.00 8.19 49 THR B CA 1
ATOM 1687 C C . THR B 1 49 ? 58.602 12.356 -1.243 1.00 7.93 49 THR B C 1
ATOM 1688 O O . THR B 1 49 ? 58.566 12.464 -0.017 1.00 7.79 49 THR B O 1
ATOM 1692 N N . CYS B 1 50 ? 58.848 11.197 -1.850 1.00 7.83 50 CYS B N 1
ATOM 1693 C CA . CYS B 1 50 ? 58.929 9.959 -1.069 1.00 7.70 50 CYS B CA 1
ATOM 1694 C C . CYS B 1 50 ? 60.035 9.975 -0.001 1.00 7.53 50 CYS B C 1
ATOM 1695 O O . CYS B 1 50 ? 59.819 9.509 1.117 1.00 7.44 50 CYS B O 1
ATOM 1698 N N . ALA B 1 51 ? 61.198 10.538 -0.331 1.00 7.42 51 ALA B N 1
ATOM 1699 C CA . ALA B 1 51 ? 62.328 10.543 0.602 1.00 7.40 51 ALA B CA 1
ATOM 1700 C C . ALA B 1 51 ? 62.174 11.575 1.720 1.00 7.37 51 ALA B C 1
ATOM 1701 O O . ALA B 1 51 ? 62.645 11.352 2.838 1.00 7.29 51 ALA B O 1
ATOM 1703 N N . VAL B 1 52 ? 61.519 12.698 1.430 1.00 7.43 52 VAL B N 1
ATOM 1704 C CA . VAL B 1 52 ? 61.174 13.650 2.498 1.00 7.57 52 VAL B CA 1
ATOM 1705 C C . VAL B 1 52 ? 60.223 12.989 3.504 1.00 7.50 52 VAL B C 1
ATOM 1706 O O . VAL B 1 52 ? 60.408 13.109 4.716 1.00 7.54 52 VAL B O 1
ATOM 1710 N N . ARG B 1 53 ? 59.223 12.277 2.990 1.00 7.46 53 ARG B N 1
ATOM 1711 C CA . ARG B 1 53 ? 58.247 11.597 3.837 1.00 7.47 53 ARG B CA 1
ATOM 1712 C C . ARG B 1 53 ? 58.909 10.497 4.665 1.00 7.37 53 ARG B C 1
ATOM 1713 O O . ARG B 1 53 ? 58.660 10.377 5.868 1.00 7.42 53 ARG B O 1
ATOM 1721 N N . MET B 1 54 ? 59.766 9.704 4.026 1.00 7.27 54 MET B N 1
ATOM 1722 C CA . MET B 1 54 ? 60.493 8.657 4.743 1.00 7.25 54 MET B CA 1
ATOM 1723 C C . MET B 1 54 ? 61.486 9.257 5.745 1.00 7.27 54 MET B C 1
ATOM 1724 O O . MET B 1 54 ? 61.633 8.731 6.843 1.00 7.28 54 MET B O 1
ATOM 1729 N N . SER B 1 55 ? 62.149 10.354 5.366 1.00 7.26 55 SER B N 1
ATOM 1730 C CA . SER B 1 55 ? 63.075 11.052 6.268 1.00 7.40 55 SER B CA 1
ATOM 1731 C C . SER B 1 55 ? 62.353 11.468 7.549 1.00 7.54 55 SER B C 1
ATOM 1732 O O . SER B 1 55 ? 62.854 11.252 8.652 1.00 7.65 55 SER B O 1
ATOM 1735 N N . LEU B 1 56 ? 61.165 12.047 7.395 1.00 7.62 56 LEU B N 1
ATOM 1736 C CA . LEU B 1 56 ? 60.362 12.469 8.541 1.00 7.84 56 LEU B CA 1
ATOM 1737 C C . LEU B 1 56 ? 59.981 11.300 9.444 1.00 7.90 56 LEU B C 1
ATOM 1738 O O . LEU B 1 56 ? 60.043 11.410 10.672 1.00 8.08 56 LEU B O 1
ATOM 1743 N N . ALA B 1 57 ? 59.601 10.182 8.828 1.00 7.76 57 ALA B N 1
ATOM 1744 C CA . ALA B 1 57 ? 59.210 8.983 9.564 1.00 7.91 57 ALA B CA 1
ATOM 1745 C C . ALA B 1 57 ? 60.382 8.425 10.368 1.00 7.96 57 ALA B C 1
ATOM 1746 O O . ALA B 1 57 ? 60.204 7.996 11.507 1.00 8.13 57 ALA B O 1
ATOM 1748 N N . LEU B 1 58 ? 61.575 8.454 9.772 1.00 7.82 58 LEU B N 1
ATOM 1749 C CA . LEU B 1 58 ? 62.801 8.002 10.436 1.00 7.97 58 LEU B CA 1
ATOM 1750 C C . LEU B 1 58 ? 63.144 8.875 11.643 1.00 8.19 58 LEU B C 1
ATOM 1751 O O . LEU B 1 58 ? 63.411 8.366 12.731 1.00 8.42 58 LEU B O 1
ATOM 1756 N N . LEU B 1 59 ? 63.120 10.189 11.447 1.00 8.21 59 LEU B N 1
ATOM 1757 C CA . LEU B 1 59 ? 63.362 11.135 12.539 1.00 8.52 59 LEU B CA 1
ATOM 1758 C C . LEU B 1 59 ? 62.379 10.930 13.690 1.00 8.82 59 LEU B C 1
ATOM 1759 O O . LEU B 1 59 ? 62.770 10.896 14.859 1.00 9.13 59 LEU B O 1
ATOM 1764 N N . LYS B 1 60 ? 61.105 10.764 13.352 1.00 8.81 60 LYS B N 1
ATOM 1765 C CA . LYS B 1 60 ? 60.076 10.563 14.366 1.00 9.14 60 LYS B CA 1
ATOM 1766 C C . LYS B 1 60 ? 60.209 9.221 15.094 1.00 9.28 60 LYS B C 1
ATOM 1767 O O . LYS B 1 60 ? 59.634 9.042 16.168 1.00 9.63 60 LYS B O 1
ATOM 1773 N N . THR B 1 61 ? 60.979 8.295 14.523 1.00 9.09 61 THR B N 1
ATOM 1774 C CA . THR B 1 61 ? 61.287 7.032 15.207 1.00 9.30 61 THR B CA 1
ATOM 1775 C C . THR B 1 61 ? 62.733 6.977 15.727 1.00 9.45 61 THR B C 1
ATOM 1776 O O . THR B 1 61 ? 63.225 5.914 16.113 1.00 9.67 61 THR B O 1
ATOM 1780 N N . GLY B 1 62 ? 63.395 8.135 15.751 1.00 9.50 62 GLY B N 1
ATOM 1781 C CA . GLY B 1 62 ? 64.728 8.268 16.345 1.00 9.70 62 GLY B CA 1
ATOM 1782 C C . GLY B 1 62 ? 65.865 7.611 15.577 1.00 9.67 62 GLY B C 1
ATOM 1783 O O . GLY B 1 62 ? 66.904 7.276 16.157 1.00 9.79 62 GLY B O 1
ATOM 1784 N N . ILE B 1 63 ? 65.675 7.428 14.270 1.00 9.45 63 ILE B N 1
ATOM 1785 C CA . ILE B 1 63 ? 66.702 6.840 13.409 1.00 9.49 63 ILE B CA 1
ATOM 1786 C C . ILE B 1 63 ? 67.549 7.955 12.790 1.00 9.38 63 ILE B C 1
ATOM 1787 O O . ILE B 1 63 ? 67.016 8.895 12.197 1.00 9.22 63 ILE B O 1
ATOM 1792 N N A SER B 1 64 ? 68.868 7.836 12.947 0.50 9.55 64 SER B N 1
ATOM 1793 N N B SER B 1 64 ? 68.866 7.850 12.950 0.50 9.52 64 SER B N 1
ATOM 1794 C CA A SER B 1 64 ? 69.832 8.819 12.451 0.50 9.60 64 SER B CA 1
ATOM 1795 C CA B SER B 1 64 ? 69.791 8.854 12.436 0.50 9.54 64 SER B CA 1
ATOM 1796 C C A SER B 1 64 ? 70.271 8.481 11.028 0.50 9.41 64 SER B C 1
ATOM 1797 C C B SER B 1 64 ? 70.279 8.491 11.040 0.50 9.39 64 SER B C 1
ATOM 1798 O O A SER B 1 64 ? 70.436 7.308 10.687 0.50 9.44 64 SER B O 1
ATOM 1799 O O B SER B 1 64 ? 70.485 7.317 10.729 0.50 9.43 64 SER B O 1
ATOM 1804 N N . PHE B 1 65 ? 70.456 9.512 10.206 1.00 9.28 65 PHE B N 1
ATOM 1805 C CA . PHE B 1 65 ? 70.942 9.345 8.832 1.00 9.13 65 PHE B CA 1
ATOM 1806 C C . PHE B 1 65 ? 71.498 10.678 8.341 1.00 9.18 65 PHE B C 1
ATOM 1807 O O . PHE B 1 65 ? 71.088 11.746 8.822 1.00 9.15 65 PHE B O 1
ATOM 1815 N N . LYS B 1 66 ? 72.425 10.623 7.392 1.00 9.22 66 LYS B N 1
ATOM 1816 C CA . LYS B 1 66 ? 72.913 11.838 6.750 1.00 9.32 66 LYS B CA 1
ATOM 1817 C C . LYS B 1 66 ? 71.851 12.378 5.788 1.00 9.09 66 LYS B C 1
ATOM 1818 O O . LYS B 1 66 ? 71.210 11.616 5.060 1.00 8.86 66 LYS B O 1
ATOM 1824 N N . GLY B 1 67 ? 71.667 13.695 5.809 1.00 9.12 67 GLY B N 1
ATOM 1825 C CA . GLY B 1 67 ? 70.728 14.377 4.924 1.00 9.06 67 GLY B CA 1
ATOM 1826 C C . GLY B 1 67 ? 71.348 15.659 4.397 1.00 9.33 67 GLY B C 1
ATOM 1827 O O . GLY B 1 67 ? 72.520 15.942 4.662 1.00 9.59 67 GLY B O 1
ATOM 1828 N N . ARG B 1 68 ? 70.561 16.434 3.654 1.00 9.35 68 ARG B N 1
ATOM 1829 C CA . ARG B 1 68 ? 71.068 17.618 2.964 1.00 9.70 68 ARG B CA 1
ATOM 1830 C C . ARG B 1 68 ? 70.104 18.807 2.949 1.00 9.85 68 ARG B C 1
ATOM 1831 O O . ARG B 1 68 ? 70.414 19.850 2.376 1.00 10.26 68 ARG B O 1
ATOM 1839 N N . LEU B 1 69 ? 68.936 18.649 3.567 1.00 9.64 69 LEU B N 1
ATOM 1840 C CA . LEU B 1 69 ? 67.989 19.757 3.692 1.00 9.74 69 LEU B CA 1
ATOM 1841 C C . LEU B 1 69 ? 67.669 20.009 5.162 1.00 9.83 69 LEU B C 1
ATOM 1842 O O . LEU B 1 69 ? 66.940 19.227 5.776 1.00 9.56 69 LEU B O 1
ATOM 1847 N N . PRO B 1 70 ? 68.215 21.104 5.730 1.00 10.21 70 PRO B N 1
ATOM 1848 C CA . PRO B 1 70 ? 68.042 21.388 7.150 1.00 10.41 70 PRO B CA 1
ATOM 1849 C C . PRO B 1 70 ? 66.604 21.781 7.468 1.00 10.46 70 PRO B C 1
ATOM 1850 O O . PRO B 1 70 ? 66.031 22.632 6.784 1.00 10.58 70 PRO B O 1
ATOM 1854 N N . ILE B 1 71 ? 66.038 21.139 8.487 1.00 10.40 71 ILE B N 1
ATOM 1855 C CA . ILE B 1 71 ? 64.699 21.464 8.984 1.00 10.53 71 ILE B CA 1
ATOM 1856 C C . ILE B 1 71 ? 64.724 22.810 9.715 1.00 11.14 71 ILE B C 1
ATOM 1857 O O . ILE B 1 71 ? 65.601 23.064 10.547 1.00 11.40 71 ILE B O 1
ATOM 1862 N N . LYS B 1 72 ? 63.759 23.666 9.382 1.00 11.42 72 LYS B N 1
ATOM 1863 C CA . LYS B 1 72 ? 63.708 25.046 9.878 1.00 12.11 72 LYS B CA 1
ATOM 1864 C C . LYS B 1 72 ? 62.619 25.251 10.934 1.00 12.42 72 LYS B C 1
ATOM 1865 O O . LYS B 1 72 ? 62.527 26.326 11.537 1.00 12.92 72 LYS B O 1
ATOM 1871 N N . LYS B 1 73 ? 61.802 24.222 11.155 1.00 12.18 73 LYS B N 1
ATOM 1872 C CA . LYS B 1 73 ? 60.612 24.337 12.003 1.00 12.60 73 LYS B CA 1
ATOM 1873 C C . LYS B 1 73 ? 60.261 23.015 12.690 1.00 12.34 73 LYS B C 1
ATOM 1874 O O . LYS B 1 73 ? 60.416 21.943 12.107 1.00 11.90 73 LYS B O 1
ATOM 1880 N N . GLY B 1 74 ? 59.778 23.105 13.927 1.00 12.74 74 GLY B N 1
ATOM 1881 C CA . GLY B 1 74 ? 59.245 21.946 14.642 1.00 12.64 74 GLY B CA 1
ATOM 1882 C C . GLY B 1 74 ? 60.267 21.223 15.495 1.00 12.58 74 GLY B C 1
ATOM 1883 O O . GLY B 1 74 ? 61.393 21.698 15.669 1.00 12.61 74 GLY B O 1
ATOM 1884 N N . ALA B 1 75 ? 59.869 20.056 16.001 1.00 12.48 75 ALA B N 1
ATOM 1885 C CA . ALA B 1 75 ? 60.675 19.268 16.943 1.00 12.41 75 ALA B CA 1
ATOM 1886 C C . ALA B 1 75 ? 62.049 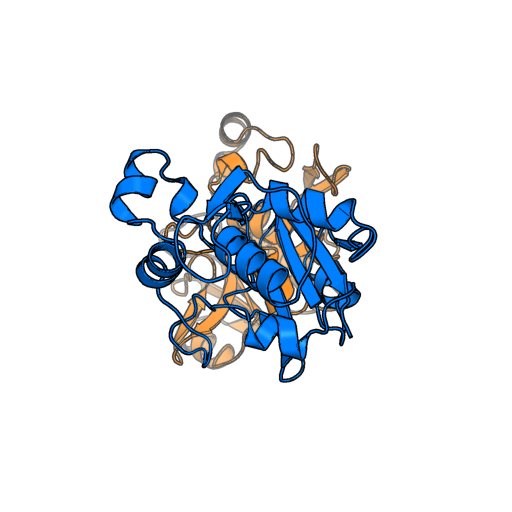18.857 16.414 1.00 11.99 75 ALA B C 1
ATOM 1887 O O . ALA B 1 75 ? 62.971 18.624 17.195 1.00 12.13 75 ALA B O 1
ATOM 1889 N N . TYR B 1 76 ? 62.189 18.777 15.094 1.00 11.51 76 TYR B N 1
ATOM 1890 C CA . TYR B 1 76 ? 63.436 18.300 14.502 1.00 11.13 76 TYR B CA 1
ATOM 1891 C C . TYR B 1 76 ? 64.240 19.413 13.830 1.00 11.19 76 TYR B C 1
ATOM 1892 O O . TYR B 1 76 ? 65.141 19.141 13.041 1.00 10.90 76 TYR B O 1
ATOM 1901 N N . LYS B 1 77 ? 63.918 20.660 14.179 1.00 11.54 77 LYS B N 1
ATOM 1902 C CA . LYS B 1 77 ? 64.651 21.835 13.710 1.00 11.79 77 LYS B CA 1
ATOM 1903 C C . LYS B 1 77 ? 66.143 21.623 13.931 1.00 11.82 77 LYS B C 1
ATOM 1904 O O . LYS B 1 77 ? 66.567 21.238 15.022 1.00 11.95 77 LYS B O 1
ATOM 1910 N N . GLY B 1 78 ? 66.929 21.848 12.884 1.00 11.72 78 GLY B N 1
ATOM 1911 C CA . GLY B 1 78 ? 68.380 21.680 12.955 1.00 11.89 78 GLY B CA 1
ATOM 1912 C C . GLY B 1 78 ? 68.854 20.385 12.324 1.00 11.58 78 GLY B C 1
ATOM 1913 O O . GLY B 1 78 ? 69.947 20.331 11.750 1.00 11.60 78 GLY B O 1
ATOM 1914 N N . LYS B 1 79 ? 68.042 19.335 12.450 1.00 11.12 79 LYS B N 1
ATOM 1915 C CA . LYS B 1 79 ? 68.321 18.055 11.806 1.00 10.71 79 LYS B CA 1
ATOM 1916 C C . LYS B 1 79 ? 67.994 18.148 10.313 1.00 10.28 79 LYS B C 1
ATOM 1917 O O . LYS B 1 79 ? 67.358 19.104 9.863 1.00 10.37 79 LYS B O 1
ATOM 1923 N N . THR B 1 80 ? 68.445 17.171 9.537 1.00 9.83 80 THR B N 1
ATOM 1924 C CA . THR B 1 80 ? 68.285 17.249 8.091 1.00 9.52 80 THR B CA 1
ATOM 1925 C C . THR B 1 80 ? 67.335 16.192 7.536 1.00 9.10 80 THR B C 1
ATOM 1926 O O . THR B 1 80 ? 67.160 15.114 8.120 1.00 8.91 80 THR B O 1
ATOM 1930 N N . ILE B 1 81 ? 66.724 16.530 6.411 1.00 8.89 81 ILE B N 1
ATOM 1931 C CA . ILE B 1 81 ? 65.952 15.607 5.591 1.00 8.60 81 ILE B CA 1
ATOM 1932 C C . ILE B 1 81 ? 66.844 15.229 4.409 1.00 8.50 81 ILE B C 1
ATOM 1933 O O . ILE B 1 81 ? 67.661 16.040 3.965 1.00 8.69 81 ILE B O 1
ATOM 1938 N N . GLU B 1 82 ? 66.708 13.998 3.918 1.00 8.25 82 GLU B N 1
ATOM 1939 C CA . GLU B 1 82 ? 67.277 13.625 2.629 1.00 8.24 82 GLU B CA 1
ATOM 1940 C C . GLU B 1 82 ? 66.140 13.558 1.609 1.00 8.12 82 GLU B C 1
ATOM 1941 O O . GLU B 1 82 ? 65.271 12.682 1.709 1.00 7.91 82 GLU B O 1
ATOM 1947 N N . PRO B 1 83 ? 66.117 14.504 0.645 1.00 8.24 83 PRO B N 1
ATOM 1948 C CA . PRO B 1 83 ? 65.024 14.537 -0.334 1.00 8.22 83 PRO B CA 1
ATOM 1949 C C . PRO B 1 83 ? 65.178 13.546 -1.489 1.00 8.16 83 PRO B C 1
ATOM 1950 O O . PRO B 1 83 ? 64.227 13.335 -2.237 1.00 8.18 83 PRO B O 1
ATOM 1954 N N . GLY B 1 84 ? 66.359 12.953 -1.643 1.00 8.20 84 GLY B N 1
ATOM 1955 C CA . GLY B 1 84 ? 66.605 12.013 -2.743 1.00 8.26 84 GLY B CA 1
ATOM 1956 C C . GLY B 1 84 ? 66.435 10.570 -2.303 1.00 8.15 84 GLY B C 1
ATOM 1957 O O . GLY B 1 84 ? 67.028 10.150 -1.306 1.00 8.09 84 GLY B O 1
ATOM 1958 N N . ALA B 1 85 ? 65.630 9.806 -3.045 1.00 8.12 85 ALA B N 1
ATOM 1959 C CA . ALA B 1 85 ? 65.324 8.419 -2.666 1.00 8.15 85 ALA B CA 1
ATOM 1960 C C . ALA B 1 85 ? 66.556 7.515 -2.673 1.00 8.30 85 ALA B C 1
ATOM 1961 O O . ALA B 1 85 ? 66.765 6.740 -1.740 1.00 8.23 85 ALA B O 1
ATOM 1963 N N . LYS B 1 86 ? 67.368 7.618 -3.722 1.00 8.54 86 LYS B N 1
ATOM 1964 C CA . LYS B 1 86 ? 68.578 6.808 -3.829 1.00 8.82 86 LYS B CA 1
ATOM 1965 C C . LYS B 1 86 ? 69.553 7.117 -2.695 1.00 8.81 86 LYS B C 1
ATOM 1966 O O . LYS B 1 86 ? 70.066 6.201 -2.055 1.00 8.88 86 LYS B O 1
ATOM 1972 N N . LEU B 1 87 ? 69.795 8.403 -2.446 1.00 8.75 87 LEU B N 1
ATOM 1973 C CA . LEU B 1 87 ? 70.685 8.813 -1.360 1.00 8.88 87 LEU B CA 1
ATOM 1974 C C . LEU B 1 87 ? 70.193 8.366 0.020 1.00 8.68 87 LEU B C 1
ATOM 1975 O O . LEU B 1 87 ? 70.998 7.946 0.847 1.00 8.81 87 LEU B O 1
ATOM 1980 N N . LEU B 1 88 ? 68.884 8.433 0.260 1.00 8.37 88 LEU B N 1
ATOM 1981 C CA . LEU B 1 88 ? 68.333 7.926 1.526 1.00 8.25 88 LEU B CA 1
ATOM 1982 C C . LEU B 1 88 ? 68.528 6.418 1.643 1.00 8.38 88 LEU B C 1
ATOM 1983 O O . LEU B 1 88 ? 68.898 5.909 2.713 1.00 8.43 88 LEU B O 1
ATOM 1988 N N . ALA B 1 89 ? 68.281 5.712 0.540 1.00 8.48 89 ALA B N 1
ATOM 1989 C CA . ALA B 1 89 ? 68.502 4.266 0.488 1.00 8.77 89 ALA B CA 1
ATOM 1990 C C . ALA B 1 89 ? 69.958 3.912 0.791 1.00 9.15 89 ALA B C 1
ATOM 1991 O O . ALA B 1 89 ? 70.222 2.949 1.518 1.00 9.40 89 ALA B O 1
ATOM 1993 N N . ASP B 1 90 ? 70.887 4.692 0.231 1.00 9.29 90 ASP B N 1
ATOM 1994 C CA . ASP B 1 90 ? 72.318 4.555 0.522 1.00 9.74 90 ASP B CA 1
ATOM 1995 C C . ASP B 1 90 ? 72.607 4.681 2.017 1.00 9.85 90 ASP B C 1
ATOM 1996 O O . ASP B 1 90 ? 73.404 3.915 2.558 1.00 10.29 90 ASP B O 1
ATOM 2001 N N . GLN B 1 91 ? 71.957 5.640 2.681 1.00 9.61 91 GLN B N 1
ATOM 2002 C CA . GLN B 1 91 ? 72.202 5.861 4.110 1.00 9.74 91 GLN B CA 1
ATOM 2003 C C . GLN B 1 91 ? 71.718 4.673 4.941 1.00 9.88 91 GLN B C 1
ATOM 2004 O O . GLN B 1 91 ? 72.415 4.218 5.858 1.00 10.17 91 GLN B O 1
ATOM 2010 N N . LEU B 1 92 ? 70.538 4.155 4.599 1.00 9.72 92 LEU B N 1
ATOM 2011 C CA . LEU B 1 92 ? 70.001 2.975 5.274 1.00 9.97 92 LEU B CA 1
ATOM 2012 C C . LEU B 1 92 ? 70.866 1.750 5.025 1.00 10.46 92 LEU B C 1
ATOM 2013 O O . LEU B 1 92 ? 71.121 0.968 5.946 1.00 10.77 92 LEU B O 1
ATOM 2018 N N . HIS B 1 93 ? 71.328 1.610 3.782 1.00 10.66 93 HIS B N 1
ATOM 2019 C CA . HIS B 1 93 ? 72.154 0.480 3.357 1.00 11.27 93 HIS B CA 1
ATOM 2020 C C . HIS B 1 93 ? 73.450 0.385 4.122 1.00 11.79 93 HIS B C 1
ATOM 2021 O O . HIS B 1 93 ? 73.920 -0.718 4.406 1.00 12.29 93 HIS B O 1
ATOM 2028 N N . ARG B 1 94 ? 74.035 1.531 4.470 1.00 16.70 94 ARG B N 1
ATOM 2029 C CA . ARG B 1 94 ? 75.309 1.559 5.194 1.00 18.68 94 ARG B CA 1
ATOM 2030 C C . ARG B 1 94 ? 75.152 1.766 6.701 1.00 18.69 94 ARG B C 1
ATOM 2031 O O . ARG B 1 94 ? 76.148 1.877 7.419 1.00 20.37 94 ARG B O 1
ATOM 2039 N N . SER B 1 95 ? 73.909 1.821 7.176 1.00 17.26 95 SER B N 1
ATOM 2040 C CA . SER B 1 95 ? 73.650 2.092 8.588 1.00 17.58 95 SER B CA 1
ATOM 2041 C C . SER B 1 95 ? 73.790 0.832 9.429 1.00 18.12 95 SER B C 1
ATOM 2042 O O . SER B 1 95 ? 73.612 -0.280 8.926 1.00 18.03 95 SER B O 1
ATOM 2045 N N . SER B 1 96 ? 74.118 1.020 10.706 1.00 19.31 96 SER B N 1
ATOM 2046 C CA . SER B 1 96 ? 74.193 -0.071 11.672 1.00 20.34 96 SER B CA 1
ATOM 2047 C C . SER B 1 96 ? 72.800 -0.445 12.174 1.00 19.82 96 SER B C 1
ATOM 2048 O O . SER B 1 96 ? 72.563 -1.588 12.576 1.00 20.83 96 SER B O 1
ATOM 2051 N N . SER B 1 97 ? 71.885 0.525 12.146 1.00 18.95 97 SER B N 1
ATOM 2052 C CA . SER B 1 97 ? 70.497 0.301 12.548 1.00 18.84 97 SER B CA 1
ATOM 2053 C C . SER B 1 97 ? 69.768 -0.620 11.567 1.00 18.00 97 SER B C 1
ATOM 2054 O O . SER B 1 97 ? 69.301 -1.688 11.954 1.00 19.12 97 SER B O 1
ATOM 2057 N N . PHE B 1 98 ? 69.687 -0.213 10.300 1.00 16.38 98 PHE B N 1
ATOM 2058 C CA . PHE B 1 98 ? 68.984 -0.994 9.278 1.00 15.40 98 PHE B CA 1
ATOM 2059 C C . PHE B 1 98 ? 69.823 -2.119 8.682 1.00 15.43 98 PHE B C 1
ATOM 2060 O O . PHE B 1 98 ? 69.292 -3.183 8.356 1.00 15.61 98 PHE B O 1
ATOM 2068 N N . GLY B 1 99 ? 71.121 -1.879 8.520 1.00 15.60 99 GLY B N 1
ATOM 2069 C CA . GLY B 1 99 ? 72.004 -2.852 7.881 1.00 16.01 99 GLY B CA 1
ATOM 2070 C C . GLY B 1 99 ? 71.786 -2.901 6.378 1.00 14.88 99 GLY B C 1
ATOM 2071 O O . GLY B 1 99 ? 71.009 -2.115 5.826 1.00 13.72 99 GLY B O 1
ATOM 2072 N N . LYS B 1 100 ? 72.472 -3.833 5.720 1.00 15.56 100 LYS B N 1
ATOM 2073 C CA A LYS B 1 100 ? 72.388 -3.981 4.266 0.50 15.00 100 LYS B CA 1
ATOM 2074 C CA B LYS B 1 100 ? 72.388 -3.971 4.267 0.50 15.02 100 LYS B CA 1
ATOM 2075 C C . LYS B 1 100 ? 71.008 -4.451 3.829 1.00 13.80 100 LYS B C 1
ATOM 2076 O O . LYS B 1 100 ? 70.433 -5.364 4.429 1.00 14.18 100 LYS B O 1
ATOM 2087 N N . ALA B 1 101 ? 70.483 -3.824 2.781 1.00 12.70 101 ALA B N 1
ATOM 2088 C CA . ALA B 1 101 ? 69.220 -4.227 2.198 1.00 11.83 101 ALA B CA 1
ATOM 2089 C C . ALA B 1 101 ? 69.437 -5.530 1.455 1.00 12.40 101 ALA B C 1
ATOM 2090 O O . ALA B 1 101 ? 70.547 -5.816 1.006 1.00 13.37 101 ALA B O 1
ATOM 2092 N N . LYS B 1 102 ? 68.378 -6.321 1.340 1.00 12.25 102 LYS B N 1
ATOM 2093 C CA . LYS B 1 102 ? 68.355 -7.417 0.382 1.00 12.73 102 LYS B CA 1
ATOM 2094 C C . LYS B 1 102 ? 68.012 -6.779 -0.960 1.00 11.64 102 LYS B C 1
ATOM 2095 O O . LYS B 1 102 ? 67.059 -5.996 -1.051 1.00 10.66 102 LYS B O 1
ATOM 2101 N N . ILE B 1 103 ? 68.797 -7.081 -1.992 1.00 12.07 103 ILE B N 1
ATOM 2102 C CA . ILE B 1 103 ? 68.608 -6.444 -3.301 1.00 11.60 103 ILE B CA 1
ATOM 2103 C C . ILE B 1 103 ? 68.189 -7.454 -4.373 1.00 11.95 103 ILE B C 1
ATOM 2104 O O . ILE B 1 103 ? 68.884 -8.445 -4.615 1.00 13.20 103 ILE B O 1
ATOM 2109 N N . PHE B 1 104 ? 67.042 -7.189 -4.994 1.00 11.10 104 PHE B N 1
ATOM 2110 C CA . PHE B 1 104 ? 66.502 -8.034 -6.055 1.00 11.44 104 PHE B CA 1
ATOM 2111 C C . PHE B 1 104 ? 66.579 -7.289 -7.379 1.00 11.47 104 PHE B C 1
ATOM 2112 O O . PHE B 1 104 ? 66.456 -6.062 -7.419 1.00 11.04 104 PHE B O 1
ATOM 2120 N N . PHE B 1 105 ? 66.788 -8.034 -8.461 1.00 12.31 105 PHE B N 1
ATOM 2121 C CA . PHE B 1 105 ? 67.081 -7.426 -9.756 1.00 13.05 105 PHE B CA 1
ATOM 2122 C C . PHE B 1 105 ? 65.958 -7.592 -10.769 1.00 12.90 105 PHE B C 1
ATOM 2123 O O . PHE B 1 105 ? 66.099 -7.218 -11.934 1.00 13.79 105 PHE B O 1
ATOM 2131 N N . ASN B 1 106 ? 64.847 -8.153 -10.302 1.00 12.16 106 ASN B N 1
ATOM 2132 C CA . ASN B 1 106 ? 63.643 -8.311 -11.104 1.00 12.24 106 ASN B CA 1
ATOM 2133 C C . ASN B 1 106 ? 62.416 -8.438 -10.211 1.00 11.75 106 ASN B C 1
ATOM 2134 O O . ASN B 1 106 ? 62.528 -8.783 -9.032 1.00 11.53 106 ASN B O 1
ATOM 2139 N N . ALA B 1 107 ? 61.247 -8.165 -10.782 1.00 11.97 107 ALA B N 1
ATOM 2140 C CA . ALA B 1 107 ? 60.008 -8.115 -10.009 1.00 12.19 107 ALA B CA 1
ATOM 2141 C C . ALA B 1 107 ? 59.575 -9.447 -9.351 1.00 12.89 107 ALA B C 1
ATOM 2142 O O . ALA B 1 107 ? 59.201 -9.445 -8.175 1.00 13.17 107 ALA B O 1
ATOM 2144 N N . PRO B 1 108 ? 59.625 -10.584 -10.090 1.00 13.61 108 PRO B N 1
ATOM 2145 C CA . PRO B 1 108 ? 59.258 -11.855 -9.447 1.00 14.83 108 PRO B CA 1
ATOM 2146 C C . PRO B 1 108 ? 60.147 -12.243 -8.261 1.00 14.93 108 PRO B C 1
ATOM 2147 O O . PRO B 1 108 ? 59.625 -12.685 -7.238 1.00 16.03 108 PRO B O 1
ATOM 2151 N N . ASP B 1 109 ? 61.464 -12.076 -8.396 1.00 14.25 109 ASP B N 1
ATOM 2152 C CA . ASP B 1 109 ? 62.402 -12.345 -7.301 1.00 14.53 109 ASP B CA 1
ATOM 2153 C C . ASP B 1 109 ? 62.113 -11.432 -6.102 1.00 13.87 109 ASP B C 1
ATOM 2154 O O . ASP B 1 109 ? 62.169 -11.873 -4.952 1.00 14.75 109 ASP B O 1
ATOM 2159 N N . ALA B 1 110 ? 61.797 -10.166 -6.382 1.00 12.73 110 ALA B N 1
ATOM 2160 C CA . ALA B 1 110 ? 61.428 -9.209 -5.341 1.00 12.36 110 ALA B CA 1
ATOM 2161 C C . ALA B 1 110 ? 60.170 -9.642 -4.588 1.00 13.82 110 ALA B C 1
ATOM 2162 O O . ALA B 1 110 ? 60.165 -9.687 -3.358 1.00 14.45 110 ALA B O 1
ATOM 2164 N N . GLU B 1 111 ? 59.117 -9.971 -5.330 1.00 14.79 111 GLU B N 1
ATOM 2165 C CA . GLU B 1 111 ? 57.860 -10.421 -4.738 1.00 16.98 111 GLU B CA 1
ATOM 2166 C C . GLU B 1 111 ? 58.076 -11.646 -3.840 1.00 18.68 111 GLU B C 1
ATOM 2167 O O . GLU B 1 111 ? 57.586 -11.691 -2.705 1.00 20.12 111 GLU B O 1
ATOM 2173 N N . LYS B 1 112 ? 58.821 -12.626 -4.350 1.00 14.94 112 LYS B N 1
ATOM 2174 C CA . LYS B 1 112 ? 59.113 -13.850 -3.599 1.00 15.82 112 LYS B CA 1
ATOM 2175 C C . LYS B 1 112 ? 60.013 -13.563 -2.390 1.00 15.43 112 LYS B C 1
ATOM 2176 O O . LYS B 1 112 ? 59.815 -14.134 -1.311 1.00 15.82 112 LYS B O 1
ATOM 2182 N N . GLY B 1 113 ? 60.990 -12.678 -2.578 1.00 14.77 113 GLY B N 1
ATOM 2183 C CA . GLY B 1 113 ? 61.937 -12.309 -1.524 1.00 14.47 113 GLY B CA 1
ATOM 2184 C C . GLY B 1 113 ? 61.284 -11.591 -0.355 1.00 13.80 113 GLY B C 1
ATOM 2185 O O . GLY B 1 113 ? 61.585 -11.875 0.805 1.00 14.12 113 GLY B O 1
ATOM 2186 N N . ILE B 1 114 ? 60.382 -10.665 -0.667 1.00 13.11 114 ILE B N 1
ATOM 2187 C CA . ILE B 1 114 ? 59.625 -9.945 0.357 1.00 12.53 114 ILE B CA 1
ATOM 2188 C C . ILE B 1 114 ? 58.551 -10.873 0.938 1.00 13.14 114 ILE B C 1
ATOM 2189 O O . ILE B 1 114 ? 58.368 -10.932 2.156 1.00 13.12 114 ILE B O 1
ATOM 2194 N N . GLY B 1 115 ? 57.864 -11.609 0.063 1.00 13.74 115 GLY B N 1
ATOM 2195 C CA . GLY B 1 115 ? 56.896 -12.626 0.482 1.00 14.58 115 GLY B CA 1
ATOM 2196 C C . GLY B 1 115 ? 55.812 -12.085 1.396 1.00 14.36 115 GLY B C 1
ATOM 2197 O O . GLY B 1 115 ? 55.031 -11.221 1.000 1.00 14.06 115 GLY B O 1
ATOM 2198 N N A ASN B 1 116 ? 55.752 -12.602 2.619 0.50 14.65 116 ASN B N 1
ATOM 2199 N N B ASN B 1 116 ? 55.803 -12.589 2.628 0.50 14.72 116 ASN B N 1
ATOM 2200 C CA A ASN B 1 116 ? 54.771 -12.140 3.601 0.50 14.50 116 ASN B CA 1
ATOM 2201 C CA B ASN B 1 116 ? 54.818 -12.236 3.646 0.50 14.70 116 ASN B CA 1
ATOM 2202 C C A ASN B 1 116 ? 55.391 -11.294 4.712 0.50 13.83 116 ASN B C 1
ATOM 2203 C C B ASN B 1 116 ? 55.335 -11.190 4.639 0.50 13.85 116 ASN B C 1
ATOM 2204 O O A ASN B 1 116 ? 54.801 -11.132 5.783 0.50 13.94 116 ASN B O 1
ATOM 2205 O O B ASN B 1 116 ? 54.615 -10.781 5.551 0.50 13.86 116 ASN B O 1
ATOM 2214 N N . LYS B 1 117 ? 56.580 -10.759 4.448 1.00 13.23 117 LYS B N 1
ATOM 2215 C CA . LYS B 1 117 ? 57.262 -9.872 5.392 1.00 12.54 117 LYS B CA 1
ATOM 2216 C C . LYS B 1 117 ? 56.839 -8.417 5.200 1.00 11.60 117 LYS B C 1
ATOM 2217 O O . LYS B 1 117 ? 56.142 -8.085 4.239 1.00 11.38 117 LYS B O 1
ATOM 2223 N N . LYS B 1 118 ? 57.256 -7.560 6.129 1.00 11.05 118 LYS B N 1
ATOM 2224 C CA . LYS B 1 118 ? 56.977 -6.128 6.055 1.00 10.30 118 LYS B CA 1
ATOM 2225 C C . LYS B 1 118 ? 58.249 -5.332 6.346 1.00 9.85 118 LYS B C 1
ATOM 2226 O O . LYS B 1 118 ? 59.174 -5.836 6.986 1.00 10.11 118 LYS B O 1
ATOM 2232 N N . GLY B 1 119 ? 58.299 -4.094 5.869 1.00 9.20 119 GLY B N 1
ATOM 2233 C CA . GLY B 1 119 ? 59.442 -3.232 6.151 1.00 8.90 119 GLY B CA 1
ATOM 2234 C C . GLY B 1 119 ? 59.564 -2.064 5.199 1.00 8.36 119 GLY B C 1
ATOM 2235 O O . GLY B 1 119 ? 58.559 -1.560 4.686 1.00 8.15 119 GLY B O 1
ATOM 2236 N N . VAL B 1 120 ? 60.803 -1.629 4.975 1.00 8.18 120 VAL B N 1
ATOM 2237 C CA . VAL B 1 120 ? 61.078 -0.519 4.065 1.00 7.85 120 VAL B CA 1
ATOM 2238 C C . VAL B 1 120 ? 61.492 -1.061 2.699 1.00 7.78 120 VAL B C 1
ATOM 2239 O O . VAL B 1 120 ? 62.313 -1.981 2.601 1.00 8.00 120 VAL B O 1
ATOM 2243 N N . VAL B 1 121 ? 60.903 -0.493 1.652 1.00 7.50 121 VAL B N 1
ATOM 2244 C CA . VAL B 1 121 ? 61.201 -0.891 0.289 1.00 7.49 121 VAL B CA 1
ATOM 2245 C C . VAL B 1 121 ? 61.643 0.318 -0.546 1.00 7.38 121 VAL B C 1
ATOM 2246 O O . VAL B 1 121 ? 61.113 1.427 -0.393 1.00 7.24 121 VAL B O 1
ATOM 2250 N N . PHE B 1 122 ? 62.631 0.095 -1.408 1.00 7.51 122 PHE B N 1
ATOM 2251 C CA . PHE B 1 122 ? 63.099 1.117 -2.335 1.00 7.56 122 PHE B CA 1
ATOM 2252 C C . PHE B 1 122 ? 63.055 0.552 -3.749 1.00 7.77 122 PHE B C 1
ATOM 2253 O O . PHE B 1 122 ? 63.682 -0.466 -4.044 1.00 7.96 122 PHE B O 1
ATOM 2261 N N . PHE B 1 123 ? 62.286 1.212 -4.607 1.00 7.79 123 PHE B N 1
ATOM 2262 C CA . PHE B 1 123 ? 62.198 0.830 -6.006 1.00 8.11 123 PHE B CA 1
ATOM 2263 C C . PHE B 1 123 ? 63.147 1.736 -6.784 1.00 8.42 123 PHE B C 1
ATOM 2264 O O . PHE B 1 123 ? 62.934 2.945 -6.868 1.00 8.33 123 PHE B O 1
ATOM 2272 N N . ASN B 1 124 ? 64.210 1.136 -7.319 1.00 8.86 124 ASN B N 1
ATOM 2273 C CA . ASN B 1 124 ? 65.284 1.861 -7.999 1.00 9.33 124 ASN B CA 1
ATOM 2274 C C . ASN B 1 124 ? 65.131 1.767 -9.516 1.00 9.87 124 ASN B C 1
ATOM 2275 O O . ASN B 1 124 ? 64.989 0.668 -10.060 1.00 10.03 124 ASN B O 1
ATOM 2280 N N . LYS B 1 125 ? 65.158 2.921 -10.186 1.00 10.17 125 LYS B N 1
ATOM 2281 C CA . LYS B 1 125 ? 65.085 3.010 -11.658 1.00 10.89 125 LYS B CA 1
ATOM 2282 C C . LYS B 1 125 ? 63.761 2.476 -12.188 1.00 10.76 125 LYS B C 1
ATOM 2283 O O . LYS B 1 125 ? 63.717 1.451 -12.869 1.00 11.06 125 LYS B O 1
ATOM 2289 N N . ILE B 1 126 ? 62.682 3.177 -11.857 1.00 10.48 126 ILE B N 1
ATOM 2290 C CA . ILE B 1 126 ? 61.332 2.750 -12.206 1.00 10.55 126 ILE B CA 1
ATOM 2291 C C . ILE B 1 126 ? 61.029 3.160 -13.640 1.00 11.26 126 ILE B C 1
ATOM 2292 O O . ILE B 1 126 ? 61.340 4.276 -14.039 1.00 11.57 126 ILE B O 1
ATOM 2297 N N . THR B 1 127 ? 60.425 2.255 -14.405 1.00 11.70 127 THR B N 1
ATOM 2298 C CA . THR B 1 127 ? 60.022 2.555 -15.774 1.00 12.52 127 THR B CA 1
ATOM 2299 C C . THR B 1 127 ? 58.985 3.673 -15.778 1.00 12.69 127 THR B C 1
ATOM 2300 O O . THR B 1 127 ? 57.981 3.596 -15.073 1.00 12.48 127 THR B O 1
ATOM 2304 N N . ASN B 1 128 ? 59.255 4.722 -16.552 1.00 13.29 128 ASN B N 1
ATOM 2305 C CA . ASN B 1 128 ? 58.288 5.799 -16.773 1.00 13.73 128 ASN B CA 1
ATOM 2306 C C . ASN B 1 128 ? 57.951 6.572 -15.486 1.00 13.13 128 ASN B C 1
ATOM 2307 O O . ASN B 1 128 ? 56.810 6.993 -15.291 1.00 13.36 128 ASN B O 1
ATOM 2312 N N . TYR B 1 129 ? 58.948 6.742 -14.614 1.00 12.38 129 TYR B N 1
ATOM 2313 C CA . TYR B 1 129 ? 58.772 7.403 -13.311 1.00 11.82 129 TYR B CA 1
ATOM 2314 C C . TYR B 1 129 ? 60.135 7.865 -12.794 1.00 11.56 129 TYR B C 1
ATOM 2315 O O . TYR B 1 129 ? 61.015 7.041 -12.561 1.00 11.33 129 TYR B O 1
ATOM 2324 N N . ASP B 1 130 ? 60.307 9.171 -12.607 1.00 11.75 130 ASP B N 1
ATOM 2325 C CA . ASP B 1 130 ? 61.623 9.727 -12.266 1.00 11.69 130 ASP B CA 1
ATOM 2326 C C . ASP B 1 130 ? 61.863 9.871 -10.766 1.00 11.12 130 ASP B C 1
ATOM 2327 O O . ASP B 1 130 ? 60.992 10.345 -10.028 1.00 10.96 130 ASP B O 1
ATOM 2332 N N . GLY B 1 131 ? 63.051 9.449 -10.329 1.00 10.82 131 GLY B N 1
ATOM 2333 C CA . GLY B 1 131 ? 63.514 9.696 -8.969 1.00 10.50 131 GLY B CA 1
ATOM 2334 C C . GLY B 1 131 ? 63.441 8.519 -8.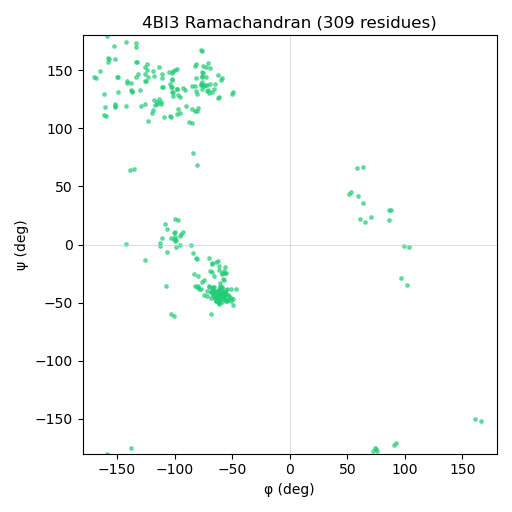012 1.00 9.76 131 GLY B C 1
ATOM 2335 O O . GLY B 1 131 ? 63.850 8.635 -6.863 1.00 9.63 131 GLY B O 1
ATOM 2336 N N . GLY B 1 132 ? 62.922 7.385 -8.474 1.00 9.45 132 GLY B N 1
ATOM 2337 C CA . GLY B 1 132 ? 62.769 6.215 -7.613 1.00 8.94 132 GLY B CA 1
ATOM 2338 C C . GLY B 1 132 ? 61.657 6.386 -6.593 1.00 8.53 132 GLY B C 1
ATOM 2339 O O . GLY B 1 132 ? 60.970 7.410 -6.568 1.00 8.76 132 GLY B O 1
ATOM 2340 N N . HIS B 1 133 ? 61.479 5.382 -5.744 1.00 8.09 133 HIS B N 1
ATOM 2341 C CA . HIS B 1 133 ? 60.449 5.445 -4.717 1.00 7.83 133 HIS B CA 1
ATOM 2342 C C . HIS B 1 133 ? 60.828 4.624 -3.525 1.00 7.50 133 HIS B C 1
ATOM 2343 O O . HIS B 1 133 ? 61.054 3.420 -3.643 1.00 7.40 133 HIS B O 1
ATOM 2350 N N . ILE B 1 134 ? 60.918 5.280 -2.369 1.00 7.42 134 ILE B N 1
ATOM 2351 C CA . ILE B 1 134 ? 61.157 4.592 -1.100 1.00 7.24 134 ILE B CA 1
ATOM 2352 C C . ILE B 1 134 ? 59.893 4.681 -0.240 1.00 7.23 134 ILE B C 1
ATOM 2353 O O . ILE B 1 134 ? 59.273 5.739 -0.151 1.00 7.39 134 ILE B O 1
ATOM 2358 N N . ASP B 1 135 ? 59.506 3.566 0.374 1.00 7.10 135 ASP B N 1
ATOM 2359 C CA . ASP B 1 135 ? 58.186 3.463 0.996 1.00 7.26 135 ASP B CA 1
ATOM 2360 C C . ASP B 1 135 ? 58.166 2.355 2.044 1.00 7.24 135 ASP B C 1
ATOM 2361 O O . ASP B 1 135 ? 59.177 1.695 2.290 1.00 7.17 135 ASP B O 1
ATOM 2366 N N . LEU B 1 136 ? 57.005 2.179 2.666 1.00 7.46 136 LEU B N 1
ATOM 2367 C CA . LEU B 1 136 ? 56.752 1.070 3.562 1.00 7.71 136 LEU B CA 1
ATOM 2368 C C . LEU B 1 136 ?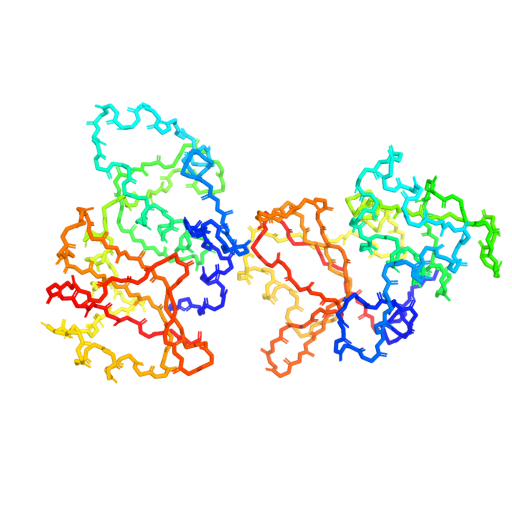 55.915 0.047 2.825 1.00 7.90 136 LEU B C 1
ATOM 2369 O O . LEU B 1 136 ? 55.037 0.410 2.048 1.00 8.10 136 LEU B O 1
ATOM 2374 N N . ILE B 1 137 ? 56.193 -1.228 3.063 1.00 8.10 137 ILE B N 1
ATOM 2375 C CA . ILE B 1 137 ? 55.457 -2.304 2.405 1.00 8.47 137 ILE B CA 1
ATOM 2376 C C . ILE B 1 137 ? 55.061 -3.367 3.425 1.00 8.96 137 ILE B C 1
ATOM 2377 O O . ILE B 1 137 ? 55.805 -3.624 4.367 1.00 8.89 137 ILE B O 1
ATOM 2382 N N . GLU B 1 138 ? 53.879 -3.952 3.240 1.00 9.61 138 GLU B N 1
ATOM 2383 C CA . GLU B 1 138 ? 53.365 -5.006 4.121 1.00 10.43 138 GLU B CA 1
ATOM 2384 C C . GLU B 1 138 ? 52.314 -5.839 3.391 1.00 11.26 138 GLU B C 1
ATOM 2385 O O . GLU B 1 138 ? 51.706 -5.355 2.438 1.00 11.23 138 GLU B O 1
ATOM 2391 N N . PRO B 1 139 ? 52.082 -7.088 3.840 1.00 12.13 139 PRO B N 1
ATOM 2392 C CA . PRO B 1 139 ? 50.980 -7.829 3.229 1.00 13.12 139 PRO B CA 1
ATOM 2393 C C . PRO B 1 139 ? 49.622 -7.343 3.736 1.00 13.83 139 PRO B C 1
ATOM 2394 O O . PRO B 1 139 ? 49.490 -6.963 4.900 1.00 13.78 139 PRO B O 1
ATOM 2398 N N . GLU B 1 140 ? 48.632 -7.339 2.853 1.00 14.70 140 GLU B N 1
ATOM 2399 C CA . GLU B 1 140 ? 47.254 -7.042 3.227 1.00 15.82 140 GLU B CA 1
ATOM 2400 C C . GLU B 1 140 ? 46.368 -7.962 2.400 1.00 16.87 140 GLU B C 1
ATOM 2401 O O . GLU B 1 140 ? 46.399 -7.915 1.170 1.00 16.86 140 GLU B O 1
ATOM 2407 N N . ASN B 1 141 ? 45.597 -8.812 3.077 1.00 18.06 141 ASN B N 1
ATOM 2408 C CA . ASN B 1 141 ? 44.851 -9.897 2.418 1.00 19.29 141 ASN B CA 1
ATOM 2409 C C . ASN B 1 141 ? 45.759 -10.737 1.505 1.00 19.17 141 ASN B C 1
ATOM 2410 O O . ASN B 1 141 ? 45.391 -11.062 0.373 1.00 19.76 141 ASN B O 1
ATOM 2415 N N . SER B 1 142 ? 46.952 -11.060 2.010 1.00 18.50 142 SER B N 1
ATOM 2416 C CA . SER B 1 142 ? 47.970 -11.854 1.289 1.00 18.40 142 SER B CA 1
ATOM 2417 C C . SER B 1 142 ? 48.487 -11.229 -0.020 1.00 17.63 142 SER B C 1
ATOM 2418 O O . SER B 1 142 ? 48.986 -11.939 -0.899 1.00 18.10 142 SER B O 1
ATOM 2421 N N . LEU B 1 143 ? 48.354 -9.912 -0.150 1.00 16.61 143 LEU B N 1
ATOM 2422 C CA . LEU B 1 143 ? 48.926 -9.179 -1.277 1.00 15.77 143 LEU B CA 1
ATOM 2423 C C . LEU B 1 143 ? 49.709 -7.988 -0.753 1.00 14.35 143 LEU B C 1
ATOM 2424 O O . LEU B 1 143 ? 49.216 -7.236 0.095 1.00 14.13 143 LEU B O 1
ATOM 2429 N N . LEU B 1 144 ? 50.925 -7.809 -1.258 1.00 13.39 144 LEU B N 1
ATOM 2430 C CA . LEU B 1 144 ? 51.782 -6.717 -0.796 1.00 12.14 144 LEU B CA 1
ATOM 2431 C C . LEU B 1 144 ? 51.183 -5.358 -1.142 1.00 11.77 144 LEU B C 1
ATOM 2432 O O . LEU B 1 144 ? 50.651 -5.159 -2.238 1.00 11.96 144 LEU B O 1
ATOM 2437 N N . THR B 1 145 ? 51.263 -4.434 -0.189 1.00 11.12 145 THR B N 1
ATOM 2438 C CA . THR B 1 145 ? 50.751 -3.079 -0.376 1.00 10.91 145 THR B CA 1
ATOM 2439 C C . THR B 1 145 ? 51.734 -2.058 0.202 1.00 10.06 145 THR B C 1
ATOM 2440 O O . THR B 1 145 ? 52.322 -2.276 1.263 1.00 9.77 145 THR B O 1
ATOM 2444 N N . CYS B 1 146 ? 51.931 -0.961 -0.519 1.00 9.66 146 CYS B N 1
ATOM 2445 C CA . CYS B 1 146 ? 52.842 0.082 -0.070 1.00 9.04 146 CYS B CA 1
ATOM 2446 C C . CYS B 1 146 ? 52.042 1.229 0.526 1.00 9.09 146 CYS B C 1
ATOM 2447 O O . CYS B 1 146 ? 50.906 1.482 0.109 1.00 9.56 146 CYS B O 1
ATOM 2450 N N . HIS B 1 147 ? 52.620 1.919 1.506 1.00 8.69 147 HIS B N 1
ATOM 2451 C CA . HIS B 1 147 ? 51.881 2.973 2.203 1.00 8.97 147 HIS B CA 1
ATOM 2452 C C . HIS B 1 147 ? 51.453 4.079 1.270 1.00 9.22 147 HIS B C 1
ATOM 2453 O O . HIS B 1 147 ? 50.351 4.621 1.402 1.00 9.80 147 HIS B O 1
ATOM 2460 N N . SER B 1 148 ? 52.313 4.400 0.304 1.00 8.90 148 SER B N 1
ATOM 2461 C CA . SER B 1 148 ? 51.951 5.327 -0.763 1.00 9.29 148 SER B CA 1
ATOM 2462 C C . SER B 1 148 ? 51.650 4.585 -2.067 1.00 9.48 148 SER B C 1
ATOM 2463 O O . SER B 1 148 ? 50.539 4.673 -2.574 1.00 10.18 148 SER B O 1
ATOM 2466 N N . HIS B 1 149 ? 52.628 3.846 -2.591 1.00 9.07 149 HIS B N 1
ATOM 2467 C CA . HIS B 1 149 ? 52.499 3.191 -3.902 1.00 9.38 149 HIS B CA 1
ATOM 2468 C C . HIS B 1 149 ? 53.646 2.245 -4.110 1.00 8.93 149 HIS B C 1
ATOM 2469 O O . HIS B 1 149 ? 54.761 2.529 -3.675 1.00 8.48 149 HIS B O 1
ATOM 2476 N N . CYS B 1 150 ? 53.397 1.106 -4.760 1.00 9.17 150 CYS B N 1
ATOM 2477 C CA . CYS B 1 150 ? 54.489 0.203 -5.143 1.00 9.00 150 CYS B CA 1
ATOM 2478 C C . CYS B 1 150 ? 54.875 0.387 -6.609 1.00 9.23 150 CYS B C 1
ATOM 2479 O O . CYS B 1 150 ? 54.033 0.723 -7.440 1.00 9.65 150 CYS B O 1
ATOM 2482 N N . TYR B 1 151 ? 56.146 0.147 -6.922 1.00 8.99 151 TYR B N 1
ATOM 2483 C CA . TYR B 1 151 ? 56.652 0.300 -8.287 1.00 9.29 151 TYR B CA 1
ATOM 2484 C C . TYR B 1 151 ? 57.600 -0.840 -8.651 1.00 9.43 151 TYR B C 1
ATOM 2485 O O . TYR B 1 151 ? 58.796 -0.623 -8.897 1.00 9.30 151 TYR B O 1
ATOM 2494 N N . PHE B 1 152 ? 57.052 -2.052 -8.695 1.00 9.78 152 PHE B N 1
ATOM 2495 C CA . PHE B 1 152 ? 57.840 -3.252 -8.973 1.00 10.15 152 PHE B CA 1
ATOM 2496 C C . PHE B 1 152 ? 58.388 -3.299 -10.393 1.00 10.72 152 PHE B C 1
ATOM 2497 O O . PHE B 1 152 ? 59.290 -4.089 -10.688 1.00 11.06 152 PHE B O 1
ATOM 2505 N N . ASN B 1 153 ? 57.840 -2.466 -11.275 1.00 11.05 153 ASN B N 1
ATOM 2506 C CA . ASN B 1 153 ? 58.387 -2.348 -12.620 1.00 11.65 153 ASN B CA 1
ATOM 2507 C C . ASN B 1 153 ? 59.614 -1.433 -12.663 1.00 11.34 153 ASN B C 1
ATOM 2508 O O . ASN B 1 153 ? 59.590 -0.336 -13.232 1.00 11.38 153 ASN B O 1
ATOM 2513 N N . CYS B 1 154 ? 60.689 -1.913 -12.043 1.00 11.03 154 CYS B N 1
ATOM 2514 C CA . CYS B 1 154 ? 61.920 -1.152 -11.888 1.00 10.82 154 CYS B CA 1
ATOM 2515 C C . CYS B 1 154 ? 63.130 -2.073 -12.040 1.00 11.20 154 CYS B C 1
ATOM 2516 O O . CYS B 1 154 ? 62.980 -3.287 -12.134 1.00 11.64 154 CYS B O 1
ATOM 2519 N N . LYS B 1 155 ? 64.328 -1.500 -12.039 1.00 11.21 155 LYS B N 1
ATOM 2520 C CA . LYS B 1 155 ? 65.543 -2.294 -12.244 1.00 11.74 155 LYS B CA 1
ATOM 2521 C C . LYS B 1 155 ? 66.002 -3.034 -10.988 1.00 11.53 155 LYS B C 1
ATOM 2522 O O . LYS B 1 155 ? 66.506 -4.152 -11.076 1.00 12.08 155 LYS B O 1
ATOM 2528 N N . GLU B 1 156 ? 65.816 -2.414 -9.821 1.00 10.81 156 GLU B N 1
ATOM 2529 C CA . GLU B 1 156 ? 66.233 -3.023 -8.558 1.00 10.64 156 GLU B CA 1
ATOM 2530 C C . GLU B 1 156 ? 65.238 -2.762 -7.447 1.00 9.90 156 GLU B C 1
ATOM 2531 O O . GLU B 1 156 ? 64.735 -1.648 -7.311 1.00 9.44 156 GLU B O 1
ATOM 2537 N N . VAL B 1 157 ? 64.983 -3.787 -6.637 1.00 9.83 157 VAL B N 1
ATOM 2538 C CA . VAL B 1 157 ? 64.184 -3.622 -5.422 1.00 9.32 157 VAL B CA 1
ATOM 2539 C C . VAL B 1 157 ? 65.048 -3.900 -4.189 1.00 9.39 157 VAL B C 1
ATOM 2540 O O . VAL B 1 157 ? 65.604 -4.992 -4.042 1.00 9.92 157 VAL B O 1
ATOM 2544 N N . TRP B 1 158 ? 65.162 -2.897 -3.321 1.00 8.99 158 TRP B N 1
ATOM 2545 C CA . TRP B 1 158 ? 65.889 -3.018 -2.059 1.00 9.11 158 TRP B CA 1
ATOM 2546 C C . TRP B 1 158 ? 64.891 -3.175 -0.950 1.00 8.86 158 TRP B C 1
ATOM 2547 O O . TRP B 1 158 ? 63.889 -2.458 -0.913 1.00 8.43 158 TRP B O 1
ATOM 2558 N N . PHE B 1 159 ? 65.151 -4.102 -0.031 1.00 9.24 159 PHE B N 1
ATOM 2559 C CA . PHE B 1 159 ? 64.212 -4.395 1.053 1.00 9.20 159 PHE B CA 1
ATOM 2560 C C . PHE B 1 159 ? 64.908 -4.562 2.402 1.00 9.55 159 PHE B C 1
ATOM 2561 O O . PHE B 1 159 ? 65.900 -5.284 2.510 1.00 10.16 159 PHE B O 1
ATOM 2569 N N . TRP B 1 160 ? 64.375 -3.880 3.417 1.00 9.36 160 TRP B N 1
ATOM 2570 C CA . TRP B 1 160 ? 64.809 -4.032 4.801 1.00 9.83 160 TRP B CA 1
ATOM 2571 C C . TRP B 1 160 ? 63.634 -4.506 5.608 1.00 9.86 160 TRP B C 1
ATOM 2572 O O . TRP B 1 160 ? 62.663 -3.764 5.782 1.00 9.38 160 TRP B O 1
ATOM 2583 N N . GLU B 1 161 ? 63.703 -5.736 6.110 1.00 10.57 161 GLU B N 1
ATOM 2584 C CA . GLU B 1 161 ? 62.638 -6.261 6.958 1.00 10.94 161 GLU B CA 1
ATOM 2585 C C . GLU B 1 161 ? 62.592 -5.570 8.322 1.00 11.07 161 GLU B C 1
ATOM 2586 O O . GLU B 1 161 ? 63.635 -5.312 8.938 1.00 11.37 161 GLU B O 1
ATOM 2592 N N . LEU B 1 162 ? 61.371 -5.279 8.773 1.00 10.92 162 LEU B N 1
ATOM 2593 C CA . LEU B 1 162 ? 61.122 -4.716 10.100 1.00 11.27 162 LEU B CA 1
ATOM 2594 C C . LEU B 1 162 ? 60.114 -5.579 10.856 1.00 11.81 162 LEU B C 1
ATOM 2595 O O . LEU B 1 162 ? 59.277 -6.234 10.239 1.00 11.83 162 LEU B O 1
ATOM 2600 N N . SER B 1 163 ? 60.184 -5.560 12.186 1.00 12.47 163 SER B N 1
ATOM 2601 C CA . SER B 1 163 ? 59.270 -6.335 13.035 1.00 13.12 163 SER B CA 1
ATOM 2602 C C . SER B 1 163 ? 58.081 -5.509 13.531 1.00 13.09 163 SER B C 1
ATOM 2603 O O . SER B 1 163 ? 58.036 -4.295 13.316 1.00 12.71 163 SER B O 1
#

Radius of gyration: 22.3 Å; Cα contacts (8 Å, |Δi|>4): 677; chains: 2; bounding box: 60×42×58 Å

Organism: Serratia marcescens (NCBI:txid615)

CATH classification: 3.90.1720.80 (+1 more: 4.10.280.80)

Nearest PDB structures (foldseek):
  4bi4-assembly2_B  TM=9.994E-01  e=2.370E-36  Serratia marcescens
  4bi8-assembly1_B  TM=9.844E-01  e=1.475E-33  Serratia marcescens
  6ijf-assembly1_D  TM=9.261E-01  e=1.312E-18  Agrobacterium tumefaciens
  5v69-assembly1_A  TM=3.248E-01  e=3.925E-02  Human betacoronavirus 2c EMC/2012
  6q1f-assembly1_5  TM=2.666E-01  e=5.312E+00  Human herpesvirus 6 strain Z29

Solvent-accessible surface area: 16689 Å² total; per-residue (Å²): 165,146,9,90,9,194,97,0,74,96,27,5,53,0,57,54,185,96,17,149,26,79,50,26,29,119,36,0,0,50,60,3,26,32,128,33,115,69,5,56,181,128,78,101,44,33,69,30,13,9,0,0,8,0,0,3,0,0,23,64,22,42,4,94,27,153,18,150,13,67,4,121,122,52,102,62,138,60,108,46,0,5,23,22,5,88,84,0,0,26,41,1,46,169,27,109,21,28,26,166,9,135,57,34,134,32,7,30,57,0,28,158,22,0,34,129,73,78,0,0,0,1,0,11,124,14,16,82,84,132,55,6,10,1,0,0,0,36,53,96,131,115,87,29,44,13,21,11,102,30,43,34,26,24,123,40,5,17,7,5,108,13,106,177,86,10,68,6,87,20,0,60,26,7,2,16,0,50,54,187,102,9,116,4,48,41,36,24,106,41,0,1,48,52,2,30,23,119,17,110,76,2,59,191,123,76,109,42,30,70,28,13,8,0,0,6,0,0,3,0,0,14,35,20,69,12,100,28,163,16,156,15,69,5,122,128,50,96,43,145,61,116,41,0,4,22,30,5,88,68,0,0,24,23,0,44,184,25,109,18,4,24,164,11,143,58,35,140,62,37,96,65,0,101,156,20,0,27,114,77,78,0,0,0,1,0,13,133,12,93,155,80,134,53,7,7,1,0,0,0,28,42,94,143,97,135,41,47,13,24,8,103,34,34,46,90,19,146,44,1,16,6,4,92,4,95

Secondary structure (DSSP, 8-state):
----HHHHHHT--B--TTSTTB--HHHHHHHTT--HHHHHHH-GGGG--HHHHHHHHHHHTT-----SEE--SSTTTT-EE---HHHHHHHHHH-TTT-SPEEESSHHHHHHHHTT--EEEEEEEETT-SS-EEEEEEEETTEEEESS----SEEEEEEEE--/-PPPHHHHHHT--B--TT-TTB--HHHHHHHTT--HHHHHHH-GGGG--HHHHHHHHHHHTT-----SEE--SSTTTTSEE---HHHHHHHHHT-TTT-PPEEESSHHHHHHHHTT--EEEEEEEETT-TT-EEEEEEEETTEEEESS----SEEEEEEEE--

B-factor: mean 12.42, std 4.0, range [4.23, 38.41]

InterPro domains:
  IPR025562 Type VI secretion system (T6SS), amidase effector protein 4 [PF14113] (46-160)